Protein AF-A0A1M7PPA7-F1 (afdb_monomer_lite)

Sequence (189 aa):
MAAVIGRRARRMRREDALDVMAGWVIVNDLTLREQVWRPDLPELGTDFLASKNAPTFLPTGPVLVPRAAVPDPSDLHVTLRLNGEVMQDQSTNDMIFDVAEIIAHCSNVATLLPGDLVLTGSPAGNGLAHGRLLRPGDRMDATITRARRTVHSVRSRTVGERLMTYRPPYGGLRAATPVTSPGCRYRAR

Radius of gyration: 18.36 Å; chains: 1; bounding box: 37×38×54 Å

pLDDT: mean 83.53, std 20.52, range [28.19, 98.75]

Organism: NCBI:txid134849

Structure (mmCIF, N/CA/C/O backbone):
data_AF-A0A1M7PPA7-F1
#
_entry.id   AF-A0A1M7PPA7-F1
#
loop_
_atom_site.group_PDB
_atom_site.id
_atom_site.type_symbol
_atom_site.label_atom_id
_atom_site.label_alt_id
_atom_site.label_comp_id
_atom_site.label_asym_id
_atom_site.label_entity_id
_atom_site.label_seq_id
_atom_site.pdbx_PDB_ins_code
_atom_site.Cartn_x
_atom_site.Cartn_y
_atom_site.Cartn_z
_atom_site.occupancy
_atom_site.B_iso_or_equiv
_atom_site.auth_seq_id
_atom_site.auth_comp_id
_atom_site.auth_asym_id
_atom_site.auth_atom_id
_atom_site.pdbx_PDB_model_num
ATOM 1 N N . MET A 1 1 ? 2.021 -1.202 2.589 1.00 92.12 1 MET A N 1
ATOM 2 C CA . MET A 1 1 ? 0.940 -1.947 3.287 1.00 92.12 1 MET A CA 1
ATOM 3 C C . MET A 1 1 ? -0.394 -1.279 2.983 1.00 92.12 1 MET A C 1
ATOM 5 O O . MET A 1 1 ? -0.371 -0.205 2.389 1.00 92.12 1 MET A O 1
ATOM 9 N N . ALA A 1 2 ? -1.530 -1.887 3.331 1.00 97.00 2 ALA A N 1
ATOM 10 C CA . ALA A 1 2 ? -2.833 -1.248 3.147 1.00 97.00 2 ALA A CA 1
ATOM 11 C C . ALA A 1 2 ? -3.695 -1.296 4.407 1.00 97.00 2 ALA A C 1
ATOM 13 O O . ALA A 1 2 ? -3.756 -2.319 5.094 1.00 97.00 2 ALA A O 1
ATOM 14 N N . ALA A 1 3 ? -4.382 -0.185 4.660 1.00 97.62 3 ALA A N 1
ATOM 15 C CA . ALA A 1 3 ? -5.498 -0.110 5.588 1.00 97.62 3 ALA A CA 1
ATOM 16 C C . ALA A 1 3 ? -6.768 -0.610 4.888 1.00 97.62 3 ALA A C 1
ATOM 18 O O . ALA A 1 3 ? -7.084 -0.161 3.787 1.00 97.62 3 ALA A O 1
ATOM 19 N N . VAL A 1 4 ? -7.493 -1.525 5.530 1.00 98.38 4 VAL A N 1
ATOM 20 C CA . VAL A 1 4 ? -8.796 -2.013 5.063 1.00 98.38 4 VAL A CA 1
ATOM 21 C C . VAL A 1 4 ? -9.883 -1.230 5.778 1.00 98.38 4 VAL A C 1
ATOM 23 O O . VAL A 1 4 ? -9.979 -1.271 7.009 1.00 98.38 4 VAL A O 1
ATOM 26 N N . ILE A 1 5 ? -10.703 -0.513 5.019 1.00 98.69 5 ILE A N 1
ATOM 27 C CA . ILE A 1 5 ? -11.796 0.294 5.559 1.00 98.69 5 ILE A CA 1
ATOM 28 C C . ILE A 1 5 ? -12.942 -0.629 5.987 1.00 98.69 5 ILE A C 1
ATOM 30 O O . ILE A 1 5 ? -13.354 -1.518 5.250 1.00 98.69 5 ILE A O 1
ATOM 34 N N . GLY A 1 6 ? -13.448 -0.440 7.204 1.00 98.38 6 GLY A N 1
ATOM 35 C CA . GLY A 1 6 ? -14.557 -1.207 7.781 1.00 98.38 6 GLY A CA 1
ATOM 36 C C . GLY A 1 6 ? -15.867 -0.427 7.860 1.00 98.38 6 GLY A C 1
ATOM 37 O O . GLY A 1 6 ? -16.939 -1.025 7.916 1.00 98.38 6 GLY A O 1
ATOM 38 N N . ARG A 1 7 ? -15.803 0.908 7.836 1.00 98.44 7 ARG A N 1
ATOM 39 C CA . ARG A 1 7 ? -16.972 1.786 7.923 1.00 98.44 7 ARG A CA 1
ATOM 40 C C . ARG A 1 7 ? -16.895 2.892 6.881 1.00 98.44 7 ARG A C 1
ATOM 42 O O . ARG A 1 7 ? -15.831 3.456 6.647 1.00 98.44 7 ARG A O 1
ATOM 49 N N . ARG A 1 8 ? -18.045 3.223 6.284 1.00 98.50 8 ARG A N 1
ATOM 50 C CA . ARG A 1 8 ? -18.165 4.335 5.335 1.00 98.50 8 ARG A CA 1
ATOM 51 C C . ARG A 1 8 ? -17.635 5.626 5.960 1.00 98.50 8 ARG A C 1
ATOM 53 O O . ARG A 1 8 ? -18.034 5.963 7.074 1.00 98.50 8 ARG A O 1
ATOM 60 N N . ALA A 1 9 ? -16.823 6.373 5.218 1.00 98.31 9 ALA A N 1
ATOM 61 C CA . ALA A 1 9 ? -16.272 7.640 5.681 1.00 98.31 9 ALA A CA 1
ATOM 62 C C . ALA A 1 9 ? -16.110 8.655 4.541 1.00 98.31 9 ALA A C 1
ATOM 64 O O . ALA A 1 9 ? -15.799 8.302 3.402 1.00 98.31 9 ALA A O 1
ATOM 65 N N . ARG A 1 10 ? -16.335 9.937 4.840 1.00 98.50 10 ARG A N 1
ATOM 66 C CA . ARG A 1 10 ? -16.167 11.049 3.896 1.00 98.50 10 ARG A CA 1
ATOM 67 C C . ARG A 1 10 ? -15.834 12.322 4.659 1.00 98.50 10 ARG A C 1
ATOM 69 O O . ARG A 1 10 ? -16.534 12.623 5.620 1.00 98.50 10 ARG A O 1
ATOM 76 N N . ARG A 1 11 ? -14.830 13.071 4.191 1.00 98.06 11 ARG A N 1
ATOM 77 C CA . ARG A 1 11 ? -14.366 14.335 4.793 1.00 98.06 11 ARG A CA 1
ATOM 78 C C . ARG A 1 11 ? -14.183 14.213 6.311 1.00 98.06 11 ARG A C 1
ATOM 80 O O . ARG A 1 11 ? -14.641 15.066 7.066 1.00 98.06 11 ARG A O 1
ATOM 87 N N . MET A 1 12 ? -13.593 13.102 6.750 1.00 97.88 12 MET A N 1
ATOM 88 C CA . MET A 1 12 ? -13.373 12.854 8.172 1.00 97.88 12 MET A CA 1
ATOM 89 C C . MET A 1 12 ? -12.138 13.601 8.665 1.00 97.88 12 MET A C 1
ATOM 91 O O . MET A 1 12 ? -11.255 13.956 7.878 1.00 97.88 12 MET A O 1
ATOM 95 N N . ARG A 1 13 ? -12.070 13.810 9.977 1.00 98.12 13 ARG A N 1
ATOM 96 C CA . ARG A 1 13 ? -10.886 14.372 10.623 1.00 98.12 13 ARG A CA 1
ATOM 97 C C . ARG A 1 13 ? -9.843 13.273 10.832 1.00 98.12 13 ARG A C 1
ATOM 99 O O . ARG A 1 13 ? -10.179 12.088 10.862 1.00 98.12 13 ARG A O 1
ATOM 106 N N . ARG A 1 14 ? -8.574 13.659 10.967 1.00 97.31 14 ARG A N 1
ATOM 107 C CA . ARG A 1 14 ? -7.446 12.721 11.117 1.00 97.31 14 ARG A CA 1
ATOM 108 C C . ARG A 1 14 ? -7.592 11.847 12.361 1.00 97.31 14 ARG A C 1
ATOM 110 O O . ARG A 1 14 ? -7.325 10.654 12.293 1.00 97.31 14 ARG A O 1
ATOM 117 N N . GLU A 1 15 ? -8.052 12.424 13.464 1.00 97.69 15 GLU A N 1
ATOM 118 C CA . GLU A 1 15 ? -8.257 11.742 14.743 1.00 97.69 15 GLU A CA 1
ATOM 119 C C . GLU A 1 15 ? -9.265 10.585 14.663 1.00 97.69 15 GLU A C 1
ATOM 121 O O . GLU A 1 15 ? -9.109 9.596 15.370 1.00 97.69 15 GLU A O 1
ATOM 126 N N . ASP A 1 16 ? -10.238 10.663 13.750 1.00 97.12 16 ASP A N 1
ATOM 127 C CA . ASP A 1 16 ? -11.276 9.641 13.572 1.00 97.12 16 ASP A CA 1
ATOM 128 C C . ASP A 1 16 ? -10.852 8.550 12.557 1.00 97.12 16 ASP A C 1
ATOM 130 O O . ASP A 1 16 ? -11.533 7.535 12.379 1.00 97.12 16 ASP A O 1
ATOM 134 N N . ALA A 1 17 ? -9.734 8.753 11.849 1.00 97.06 17 ALA A N 1
ATOM 135 C CA . ALA A 1 17 ? -9.369 7.978 10.663 1.00 97.06 17 ALA A CA 1
ATOM 136 C C . ALA A 1 17 ? -9.037 6.518 10.965 1.00 97.06 17 ALA A C 1
ATOM 138 O O . ALA A 1 17 ? -9.355 5.611 10.195 1.00 97.06 17 ALA A O 1
ATOM 139 N N . LEU A 1 18 ? -8.402 6.272 12.104 1.00 96.25 18 LEU A N 1
ATOM 140 C CA . LEU A 1 18 ? -8.024 4.924 12.477 1.00 96.25 18 LEU A CA 1
ATOM 141 C C . LEU A 1 18 ? -9.247 4.105 12.951 1.00 96.25 18 LEU A C 1
ATOM 143 O O . LEU A 1 18 ? -9.236 2.876 12.834 1.00 96.25 18 LEU A O 1
ATOM 147 N N . ASP A 1 19 ? -10.314 4.741 13.440 1.00 96.38 19 ASP A N 1
ATOM 148 C CA . ASP A 1 19 ? -11.520 4.076 13.970 1.00 96.38 19 ASP A CA 1
ATOM 149 C C . ASP A 1 19 ? -12.449 3.527 12.885 1.00 96.38 19 ASP A C 1
ATOM 151 O O . ASP A 1 19 ? -13.317 2.695 13.153 1.00 96.38 19 ASP A O 1
ATOM 155 N N . VAL A 1 20 ? -12.297 3.982 11.641 1.00 97.38 20 VAL A N 1
ATOM 156 C CA . VAL A 1 20 ? -13.092 3.473 10.514 1.00 97.38 20 VAL A CA 1
ATOM 157 C C . VAL A 1 20 ? -12.496 2.213 9.888 1.00 97.38 20 VAL A C 1
ATOM 159 O O . VAL A 1 20 ? -13.092 1.651 8.970 1.00 97.38 20 VAL A O 1
ATOM 162 N N . MET A 1 21 ? -11.333 1.760 10.357 1.00 97.75 21 MET A N 1
ATOM 163 C CA . MET A 1 21 ? -10.618 0.611 9.806 1.00 97.75 21 MET A CA 1
ATOM 164 C C . MET A 1 21 ? -11.147 -0.726 10.334 1.00 97.75 21 MET A C 1
ATOM 166 O O . MET A 1 21 ? -11.325 -0.904 11.536 1.00 97.75 21 MET A O 1
ATOM 170 N N . ALA A 1 22 ? -11.282 -1.709 9.444 1.00 97.75 22 ALA A N 1
ATOM 171 C CA . ALA A 1 22 ? -11.446 -3.113 9.818 1.00 97.75 22 ALA A CA 1
ATOM 172 C C . ALA A 1 22 ? -10.100 -3.754 10.198 1.00 97.75 22 ALA A C 1
ATOM 17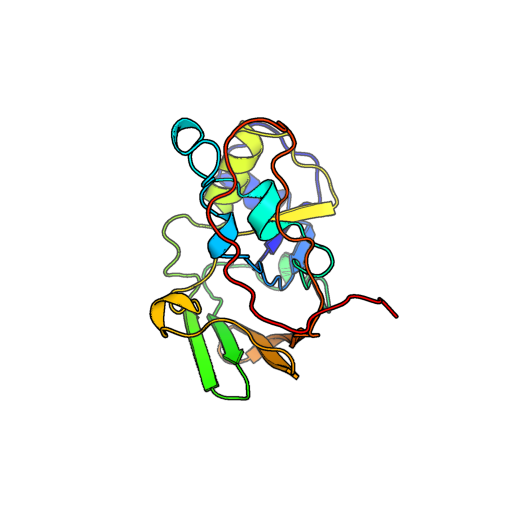4 O O . ALA A 1 22 ? -10.018 -4.570 11.119 1.00 97.75 22 ALA A O 1
ATOM 175 N N . GLY A 1 23 ? -9.026 -3.386 9.496 1.00 96.31 23 GLY A N 1
ATOM 176 C CA . GLY A 1 23 ? -7.739 -4.034 9.688 1.00 96.31 23 GLY A CA 1
ATOM 177 C C . GLY A 1 23 ? -6.676 -3.661 8.671 1.00 96.31 23 GLY A C 1
ATOM 178 O O . GLY A 1 23 ? -6.751 -2.621 8.021 1.00 96.31 23 GLY A O 1
ATOM 179 N N . TRP A 1 24 ? -5.685 -4.536 8.552 1.00 95.38 24 TRP A N 1
ATOM 180 C CA . TRP A 1 24 ? -4.499 -4.365 7.727 1.00 95.38 24 TRP A CA 1
ATOM 181 C C . TRP A 1 24 ? -4.312 -5.545 6.791 1.00 95.38 24 TRP A C 1
ATOM 183 O O . TRP A 1 24 ? -4.672 -6.676 7.115 1.00 95.38 24 TRP A O 1
ATOM 193 N N . VAL A 1 25 ? -3.681 -5.297 5.654 1.00 95.62 25 VAL A N 1
ATOM 194 C CA . VAL A 1 25 ? -3.257 -6.353 4.739 1.00 95.62 25 VAL A CA 1
ATOM 195 C C . VAL A 1 25 ? -1.933 -5.974 4.079 1.00 95.62 25 VAL A C 1
ATOM 197 O O . VAL A 1 25 ? -1.610 -4.792 3.901 1.00 95.62 25 VAL A O 1
ATOM 200 N N . ILE A 1 26 ? -1.132 -6.981 3.730 1.00 94.94 26 ILE A N 1
ATOM 201 C CA . ILE A 1 26 ? 0.042 -6.767 2.886 1.00 94.94 26 ILE A CA 1
ATOM 202 C C . ILE A 1 26 ? -0.440 -6.649 1.445 1.00 94.94 26 ILE A C 1
ATOM 204 O O . ILE A 1 26 ? -1.189 -7.490 0.953 1.00 94.94 26 ILE A O 1
ATOM 208 N N . VAL A 1 27 ? 0.036 -5.607 0.776 1.00 94.44 27 VAL A N 1
ATOM 209 C CA . VAL A 1 27 ? -0.168 -5.377 -0.651 1.00 94.44 27 VAL A CA 1
ATOM 210 C C . VAL A 1 27 ? 1.175 -5.097 -1.293 1.00 94.44 27 VAL A C 1
ATOM 212 O O . VAL A 1 27 ? 2.034 -4.457 -0.677 1.00 94.44 27 VAL A O 1
ATOM 215 N N . ASN A 1 28 ? 1.339 -5.562 -2.522 1.00 93.81 28 ASN A N 1
ATOM 216 C CA . ASN A 1 28 ? 2.448 -5.179 -3.379 1.00 93.81 28 ASN A CA 1
ATOM 217 C C . ASN A 1 28 ? 1.893 -4.371 -4.556 1.00 93.81 28 ASN A C 1
ATOM 219 O O . ASN A 1 28 ? 1.113 -4.892 -5.340 1.00 93.81 28 ASN A O 1
ATOM 223 N N . ASP A 1 29 ? 2.251 -3.093 -4.637 1.00 94.75 29 ASP A N 1
ATOM 224 C CA . ASP A 1 29 ? 1.774 -2.162 -5.663 1.00 94.75 29 ASP A CA 1
ATOM 225 C C . ASP A 1 29 ? 2.735 -2.184 -6.861 1.00 94.75 29 ASP A C 1
ATOM 227 O O . ASP A 1 29 ? 3.680 -1.388 -6.962 1.00 94.75 29 ASP A O 1
ATOM 231 N N . LEU A 1 30 ? 2.536 -3.164 -7.745 1.00 94.12 30 LEU A N 1
ATOM 232 C CA . LEU A 1 30 ? 3.384 -3.347 -8.916 1.00 94.12 30 LEU A CA 1
ATOM 233 C C . LEU A 1 30 ? 3.161 -2.221 -9.922 1.00 94.12 30 LEU A C 1
ATOM 235 O O . LEU A 1 30 ? 2.086 -1.646 -10.041 1.00 94.12 30 LEU A O 1
ATOM 239 N N . THR A 1 31 ? 4.223 -1.850 -10.633 1.00 92.25 31 THR A N 1
ATOM 240 C CA . THR A 1 31 ? 4.195 -0.695 -11.534 1.00 92.25 31 THR A CA 1
ATOM 241 C C . THR A 1 31 ? 4.969 -0.985 -12.808 1.00 92.25 31 THR A C 1
ATOM 243 O O . THR A 1 31 ? 6.157 -1.309 -12.743 1.00 92.25 31 THR A O 1
ATOM 246 N N . LEU A 1 32 ? 4.326 -0.785 -13.958 1.00 91.25 32 LEU A N 1
ATOM 247 C CA . LEU A 1 32 ? 4.987 -0.690 -15.256 1.00 91.25 32 LEU A CA 1
ATOM 248 C C . LEU A 1 32 ? 5.620 0.682 -15.374 1.00 91.25 32 LEU A C 1
ATOM 250 O O . LEU A 1 32 ? 4.955 1.669 -15.686 1.00 91.25 32 LEU A O 1
ATOM 254 N N . ARG A 1 33 ? 6.912 0.756 -15.061 1.00 88.56 33 ARG A N 1
ATOM 255 C CA . ARG A 1 33 ? 7.646 2.024 -14.999 1.00 88.56 33 ARG A CA 1
ATOM 256 C C . ARG A 1 33 ? 7.660 2.744 -16.342 1.00 88.56 33 ARG A C 1
ATOM 258 O O . ARG A 1 33 ? 7.590 3.966 -16.364 1.00 88.56 33 ARG A O 1
ATOM 265 N N . GLU A 1 34 ? 7.661 1.994 -17.433 1.00 85.06 34 GLU A N 1
ATOM 266 C CA . GLU A 1 34 ? 7.585 2.492 -18.801 1.00 85.06 34 GLU A CA 1
ATOM 267 C C . GLU A 1 34 ? 6.220 3.093 -19.177 1.00 85.06 34 GLU A C 1
ATOM 269 O O . GLU A 1 34 ? 6.146 3.833 -20.150 1.00 85.06 34 GLU A O 1
ATOM 274 N N . GLN A 1 35 ? 5.155 2.806 -18.417 1.00 86.38 35 GLN A N 1
ATOM 275 C CA . GLN A 1 35 ? 3.806 3.346 -18.645 1.00 86.38 35 GLN A CA 1
ATOM 276 C C . GLN A 1 35 ? 3.406 4.417 -17.628 1.00 86.38 35 GLN A C 1
ATOM 278 O O . GLN A 1 35 ? 2.313 4.966 -17.723 1.00 86.38 35 GLN A O 1
ATOM 283 N N . VAL A 1 36 ? 4.260 4.713 -16.638 1.00 90.50 36 VAL A N 1
ATOM 284 C CA . VAL A 1 36 ? 3.963 5.761 -15.649 1.00 90.50 36 VAL A CA 1
ATOM 285 C C . VAL A 1 36 ? 3.817 7.108 -16.338 1.00 90.50 36 VAL A C 1
ATOM 287 O O . VAL A 1 36 ? 2.929 7.860 -15.970 1.00 90.50 36 VAL A O 1
ATOM 290 N N . TRP A 1 37 ? 4.655 7.405 -17.328 1.00 88.69 37 TRP A N 1
ATOM 291 C CA . TRP A 1 37 ? 4.578 8.627 -18.122 1.00 88.69 37 TRP A CA 1
ATOM 292 C C . TRP A 1 37 ? 3.972 8.326 -19.481 1.00 88.69 37 TRP A C 1
ATOM 294 O O . TRP A 1 37 ? 4.330 7.324 -20.098 1.00 88.69 37 TRP A O 1
ATOM 304 N N . ARG A 1 38 ? 3.082 9.199 -19.954 1.00 82.94 38 ARG A N 1
ATOM 305 C CA . ARG A 1 38 ? 2.434 9.050 -21.259 1.00 82.94 38 ARG A CA 1
ATOM 306 C C . ARG A 1 38 ? 3.354 9.541 -22.380 1.00 82.94 38 ARG A C 1
ATOM 308 O O . ARG A 1 38 ? 3.562 10.747 -22.489 1.00 82.94 38 ARG A O 1
ATOM 315 N N . PRO A 1 39 ? 3.896 8.657 -23.239 1.00 79.94 39 PRO A N 1
ATOM 316 C CA . PRO A 1 39 ? 4.742 9.095 -24.346 1.00 79.94 39 PRO A CA 1
ATOM 317 C C . PRO A 1 39 ? 3.929 9.691 -25.504 1.00 79.94 39 PRO A C 1
ATOM 319 O O . PRO A 1 39 ? 4.466 10.446 -26.304 1.00 79.94 39 PRO A O 1
ATOM 322 N N . ASP A 1 40 ? 2.647 9.333 -25.614 1.00 82.75 40 ASP A N 1
ATOM 323 C CA . ASP A 1 40 ? 1.731 9.797 -26.658 1.00 82.75 40 ASP A CA 1
ATOM 324 C C . ASP A 1 40 ? 1.184 11.203 -26.399 1.00 82.75 40 ASP A C 1
ATOM 326 O O . ASP A 1 40 ? 0.801 11.881 -27.349 1.00 82.75 40 ASP A O 1
ATOM 330 N N . LEU A 1 41 ? 1.128 11.621 -25.131 1.00 86.00 41 LEU A N 1
ATOM 331 C CA . LEU A 1 41 ? 0.644 12.941 -24.732 1.00 86.00 41 LEU A CA 1
ATOM 332 C C . LEU A 1 41 ? 1.295 13.381 -23.403 1.00 86.00 41 LEU A C 1
ATOM 334 O O . LEU A 1 41 ? 0.658 13.285 -22.346 1.00 86.00 41 LEU A O 1
ATOM 338 N N . PRO A 1 42 ? 2.574 13.806 -23.432 1.00 85.75 42 PRO A N 1
ATOM 339 C CA . PRO A 1 42 ? 3.345 14.140 -22.232 1.00 85.75 42 PRO A CA 1
ATOM 340 C C . PRO A 1 42 ? 2.715 15.236 -21.362 1.00 85.75 42 PRO A C 1
ATOM 342 O O . PRO A 1 42 ? 2.929 15.258 -20.151 1.00 85.75 42 PRO A O 1
ATOM 345 N N . GLU A 1 43 ? 1.908 16.118 -21.953 1.00 91.06 43 GLU A N 1
ATOM 346 C CA . GLU A 1 43 ? 1.226 17.230 -21.283 1.00 91.06 43 GLU A CA 1
ATOM 347 C C . GLU A 1 43 ? 0.191 16.758 -20.252 1.00 91.06 43 GLU A C 1
ATOM 349 O O . GLU A 1 43 ? -0.106 17.486 -19.307 1.00 91.06 43 GLU A O 1
ATOM 354 N N . LEU A 1 44 ? -0.340 15.537 -20.396 1.00 88.56 44 LEU A N 1
ATOM 355 C CA . LEU A 1 44 ? -1.225 14.930 -19.395 1.00 88.56 44 LEU A CA 1
ATOM 356 C C . LEU A 1 44 ? -0.462 14.323 -18.207 1.00 88.56 44 LEU A C 1
ATOM 358 O O . LEU A 1 44 ? -1.080 13.922 -17.221 1.00 88.56 44 LEU A O 1
ATOM 362 N N . GLY A 1 45 ? 0.868 14.256 -18.279 1.00 91.94 45 GLY A N 1
ATOM 363 C CA . GLY A 1 45 ? 1.717 13.757 -17.208 1.00 91.94 45 GLY A CA 1
ATOM 364 C C . GLY A 1 45 ? 1.589 12.248 -16.993 1.00 91.94 45 GLY A C 1
ATOM 365 O O . GLY A 1 45 ? 1.758 11.448 -17.918 1.00 91.94 45 GLY A O 1
ATOM 366 N N . THR A 1 46 ? 1.382 11.854 -15.737 1.00 93.25 46 THR A N 1
ATOM 367 C CA . THR A 1 46 ? 1.437 10.454 -15.315 1.00 93.25 46 THR A CA 1
ATOM 368 C C . THR A 1 46 ? 0.126 9.701 -15.508 1.00 93.25 46 THR A C 1
ATOM 370 O O . THR A 1 46 ? -0.933 10.206 -15.144 1.00 93.25 46 THR A O 1
ATOM 373 N N . ASP A 1 47 ? 0.205 8.443 -15.938 1.00 92.38 47 ASP A N 1
ATOM 374 C CA . ASP A 1 47 ? -0.920 7.511 -16.024 1.00 92.38 47 ASP A CA 1
ATOM 375 C C . ASP A 1 47 ? -0.767 6.374 -15.001 1.00 92.38 47 ASP A C 1
ATOM 377 O O . ASP A 1 47 ? -0.300 5.262 -15.279 1.00 92.38 47 ASP A O 1
ATOM 381 N N . PHE A 1 48 ? -1.144 6.663 -13.754 1.00 92.00 48 PHE A N 1
ATOM 382 C CA . PHE A 1 48 ? -1.127 5.661 -12.686 1.00 92.00 48 PHE A CA 1
ATOM 383 C C . PHE A 1 48 ? -2.166 4.559 -12.891 1.00 92.00 48 PHE A C 1
ATOM 385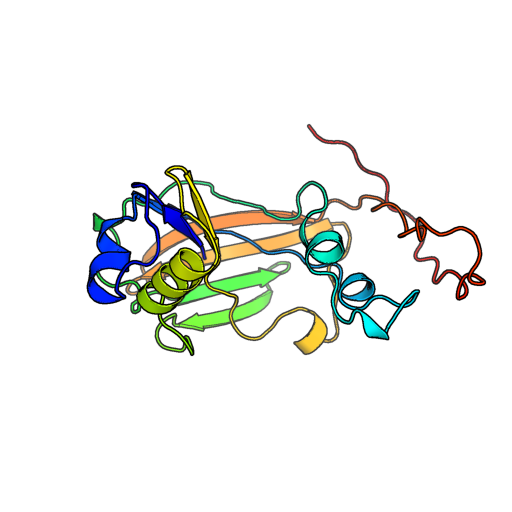 O O . PHE A 1 48 ? -1.958 3.438 -12.425 1.00 92.00 48 PHE A O 1
ATOM 392 N N . LEU A 1 49 ? -3.258 4.842 -13.609 1.00 90.88 49 LEU A N 1
ATOM 393 C CA . LEU A 1 49 ? -4.268 3.834 -13.901 1.00 90.88 49 LEU A CA 1
ATOM 394 C C . LEU A 1 49 ? -3.669 2.750 -14.802 1.00 90.88 49 LEU A C 1
ATOM 396 O O . LEU A 1 49 ? -3.635 1.584 -14.408 1.00 90.88 49 LEU A O 1
ATOM 400 N N . ALA A 1 50 ? -3.121 3.136 -15.955 1.00 87.56 50 ALA A N 1
ATOM 401 C CA . ALA A 1 50 ? -2.511 2.201 -16.895 1.00 87.56 50 ALA A CA 1
ATOM 402 C C . ALA A 1 50 ? -1.299 1.473 -16.292 1.00 87.56 50 ALA A C 1
ATOM 404 O O . ALA A 1 50 ? -1.160 0.262 -16.456 1.00 87.56 50 ALA A O 1
ATOM 405 N N . SER A 1 51 ? -0.451 2.183 -15.541 1.00 90.88 51 SER A N 1
ATOM 406 C CA . SER A 1 51 ? 0.807 1.611 -15.044 1.00 90.88 51 SER A CA 1
ATOM 407 C C . SER A 1 51 ? 0.674 0.673 -13.840 1.00 90.88 51 SER A C 1
ATOM 409 O O . SER A 1 51 ? 1.600 -0.106 -13.602 1.00 90.88 51 SER A O 1
ATOM 411 N N . LYS A 1 52 ? -0.429 0.716 -13.076 1.00 93.25 52 LYS A N 1
ATOM 412 C CA . LYS A 1 52 ? -0.570 -0.035 -11.807 1.00 93.25 52 LYS A CA 1
ATOM 413 C C . LYS A 1 52 ? -1.733 -1.024 -11.747 1.00 93.25 52 LYS A C 1
ATOM 415 O O . LYS A 1 52 ? -1.822 -1.787 -10.794 1.00 93.25 52 LYS A O 1
ATOM 420 N N . ASN A 1 53 ? -2.626 -1.038 -12.737 1.00 90.06 53 ASN A N 1
ATOM 421 C CA . ASN A 1 53 ? -3.894 -1.781 -12.641 1.00 90.06 53 ASN A CA 1
ATOM 422 C C . ASN A 1 53 ? -4.006 -2.948 -13.626 1.00 90.06 53 ASN A C 1
ATOM 424 O O . ASN A 1 53 ? -5.102 -3.434 -13.906 1.00 90.06 53 ASN A O 1
ATOM 428 N N . ALA A 1 54 ? -2.882 -3.420 -14.164 1.00 87.81 54 ALA A N 1
ATOM 429 C CA . ALA A 1 54 ? -2.900 -4.630 -14.965 1.00 87.81 54 ALA A CA 1
ATOM 430 C C . ALA A 1 54 ? -3.304 -5.858 -14.118 1.00 87.81 54 ALA A C 1
ATOM 432 O O . ALA A 1 54 ? -3.106 -5.871 -12.899 1.00 87.81 54 ALA A O 1
ATOM 433 N N . PRO A 1 55 ? -3.854 -6.923 -14.731 1.00 86.75 55 PRO A N 1
ATOM 434 C CA . PRO A 1 55 ? -4.140 -8.157 -14.008 1.00 86.75 55 PRO A CA 1
ATOM 435 C C . PRO A 1 55 ? -2.919 -8.618 -13.205 1.00 86.75 55 PRO A C 1
ATOM 437 O O . PRO A 1 55 ? -1.804 -8.591 -13.720 1.00 86.75 55 PRO A O 1
ATOM 440 N N . THR A 1 56 ? -3.136 -9.038 -11.953 1.00 86.12 56 THR A N 1
ATOM 441 C CA . THR A 1 56 ? -2.112 -9.463 -10.966 1.00 86.12 56 THR A CA 1
ATOM 442 C C . THR A 1 56 ? -1.219 -8.377 -10.362 1.00 86.12 56 THR A C 1
ATOM 444 O O . THR A 1 56 ? -0.366 -8.705 -9.543 1.00 86.12 56 THR A O 1
ATOM 447 N N . PHE A 1 57 ? -1.422 -7.093 -10.679 1.00 91.06 57 PHE A N 1
ATOM 448 C CA . PHE A 1 57 ? -0.536 -6.017 -10.205 1.00 91.06 57 PHE A CA 1
ATOM 449 C C . PHE A 1 57 ? -0.717 -5.596 -8.751 1.00 91.06 57 PHE A C 1
ATOM 451 O O . PHE A 1 57 ? 0.099 -4.843 -8.225 1.00 91.06 57 PHE A O 1
ATOM 458 N N . LEU A 1 58 ? -1.737 -6.133 -8.088 1.00 91.94 58 LEU A N 1
ATOM 459 C CA . LEU A 1 58 ? -1.992 -5.878 -6.682 1.00 91.94 58 LEU A CA 1
ATOM 460 C C . LEU A 1 58 ? -2.060 -7.185 -5.871 1.00 91.94 58 LEU A C 1
ATOM 462 O O . LEU A 1 58 ? -3.119 -7.497 -5.314 1.00 91.94 58 LEU A O 1
ATOM 466 N N . PRO A 1 59 ? -0.974 -7.991 -5.790 1.00 92.50 59 PRO A N 1
ATOM 467 C CA . PRO A 1 59 ? -0.939 -9.127 -4.876 1.00 92.50 59 PRO A CA 1
ATOM 468 C C . PRO A 1 59 ? -1.274 -8.654 -3.460 1.00 92.50 59 PRO A C 1
ATOM 470 O O . PRO A 1 59 ? -0.587 -7.795 -2.909 1.00 92.50 59 PRO A O 1
ATOM 473 N N . THR A 1 60 ? -2.345 -9.210 -2.898 1.00 92.50 60 THR A N 1
ATOM 474 C CA . THR A 1 60 ? -2.955 -8.775 -1.637 1.00 92.50 60 THR A CA 1
ATOM 475 C C . THR A 1 60 ? -3.222 -9.991 -0.762 1.00 92.50 60 THR A C 1
ATOM 477 O O . THR A 1 60 ? -3.690 -11.013 -1.260 1.00 92.50 60 THR A O 1
ATOM 480 N N . GLY A 1 61 ? -2.944 -9.895 0.538 1.00 90.31 61 GLY A N 1
ATOM 481 C CA . GLY A 1 61 ? -3.257 -10.948 1.507 1.00 90.31 61 GLY A CA 1
ATOM 482 C C . GLY A 1 61 ? -2.052 -11.328 2.373 1.00 90.31 61 GLY A C 1
ATOM 483 O O . GLY A 1 61 ? -1.324 -10.432 2.796 1.00 90.31 61 GLY A O 1
ATOM 484 N N . PRO A 1 62 ? -1.847 -12.624 2.693 1.00 88.94 62 PRO A N 1
ATOM 485 C CA . PRO A 1 62 ? -2.830 -13.705 2.558 1.00 88.94 62 PRO A CA 1
ATOM 486 C C . PRO A 1 62 ? -3.969 -13.584 3.582 1.00 88.94 62 PRO A C 1
ATOM 488 O O . PRO A 1 62 ? -4.968 -14.283 3.469 1.00 88.94 62 PRO A O 1
ATOM 491 N N . VAL A 1 63 ? -3.820 -12.721 4.591 1.00 90.56 63 VAL A N 1
ATOM 492 C CA . VAL A 1 63 ? -4.774 -12.575 5.690 1.00 90.56 63 VAL A CA 1
ATOM 493 C C . VAL A 1 63 ? -5.060 -11.110 5.983 1.00 90.56 63 VAL A C 1
ATOM 495 O O . VAL A 1 63 ? -4.202 -10.245 5.799 1.00 90.56 63 VAL A O 1
ATOM 498 N N . LEU A 1 64 ? -6.271 -10.859 6.469 1.00 93.50 64 LEU A N 1
ATOM 499 C CA . LEU A 1 64 ? -6.652 -9.602 7.093 1.00 93.50 64 LEU A CA 1
ATOM 500 C C . LEU A 1 64 ? -6.227 -9.637 8.564 1.00 93.50 64 LEU A C 1
ATOM 502 O O . LEU A 1 64 ? -6.673 -10.500 9.319 1.00 93.50 64 LEU A O 1
ATOM 506 N N . VAL A 1 65 ? -5.399 -8.684 8.975 1.00 93.56 65 VAL A N 1
ATOM 507 C CA . VAL A 1 65 ? -5.023 -8.487 10.379 1.00 93.56 65 VAL A CA 1
ATOM 508 C C . VAL A 1 65 ? -6.043 -7.563 11.019 1.00 93.56 65 VAL A C 1
ATOM 510 O O . VAL A 1 65 ? -6.166 -6.430 10.554 1.00 93.56 65 VAL A O 1
ATOM 513 N N . PRO A 1 66 ? -6.751 -7.962 12.084 1.00 94.44 66 PRO A N 1
ATOM 514 C CA . PRO A 1 66 ? -7.648 -7.047 12.772 1.00 94.44 66 PRO A CA 1
ATOM 515 C C . PRO A 1 66 ? -6.903 -5.801 13.248 1.00 94.44 66 PRO A C 1
ATOM 517 O O . PRO A 1 66 ? -5.796 -5.895 13.783 1.00 94.44 66 PRO A O 1
ATOM 520 N N . ARG A 1 67 ? -7.535 -4.633 13.110 1.00 93.12 67 ARG A N 1
ATOM 521 C CA . ARG A 1 67 ? -6.980 -3.343 13.549 1.00 93.12 67 ARG A CA 1
ATOM 522 C C . ARG A 1 67 ? -6.479 -3.389 14.999 1.00 93.12 67 ARG A C 1
ATOM 524 O O . ARG A 1 67 ? -5.394 -2.901 15.278 1.00 93.12 67 ARG A O 1
ATOM 531 N N . ALA A 1 68 ? -7.222 -4.045 15.892 1.00 91.81 68 ALA A N 1
ATOM 532 C CA . ALA A 1 68 ? -6.875 -4.182 17.309 1.00 91.81 68 ALA A CA 1
ATOM 533 C C . ALA A 1 68 ? -5.566 -4.954 17.578 1.00 91.81 68 ALA A C 1
ATOM 535 O O . ALA A 1 68 ? -4.950 -4.761 18.621 1.00 91.81 68 ALA A O 1
ATOM 536 N N . ALA A 1 69 ? -5.114 -5.812 16.654 1.00 90.75 69 ALA A N 1
ATOM 537 C CA . ALA A 1 69 ? -3.848 -6.537 16.799 1.00 90.75 69 ALA A CA 1
ATOM 538 C C . ALA A 1 69 ? -2.615 -5.656 16.508 1.00 90.75 69 ALA A C 1
ATOM 540 O O . ALA A 1 69 ? -1.490 -6.024 16.859 1.00 90.75 69 ALA A O 1
ATOM 541 N N . VAL A 1 70 ? -2.830 -4.494 15.884 1.00 90.12 70 VAL A N 1
ATOM 542 C CA . VAL A 1 70 ? -1.816 -3.478 15.582 1.00 90.12 70 VAL A CA 1
ATOM 543 C C . VAL A 1 70 ? -2.326 -2.129 16.111 1.00 90.12 70 VAL A C 1
ATOM 545 O O . VAL A 1 70 ? -2.887 -1.334 15.349 1.00 90.12 70 VAL A O 1
ATOM 548 N N . P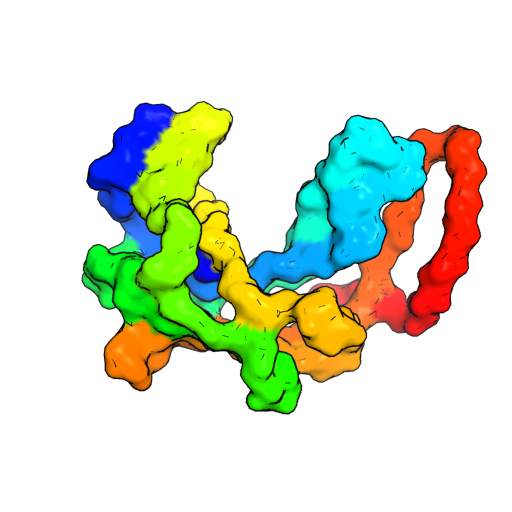RO A 1 71 ? -2.207 -1.890 17.431 1.00 85.69 71 PRO A N 1
ATOM 549 C CA . PRO A 1 71 ? -2.738 -0.681 18.057 1.00 85.69 71 PRO A CA 1
ATOM 550 C C . PRO A 1 71 ? -2.020 0.580 17.566 1.00 85.69 71 PRO A C 1
ATOM 552 O O . PRO A 1 71 ? -2.677 1.589 17.322 1.00 85.69 71 PRO A O 1
ATOM 555 N N . ASP A 1 72 ? -0.706 0.483 17.360 1.00 90.81 72 ASP A N 1
ATOM 556 C CA . ASP A 1 72 ? 0.137 1.549 16.831 1.00 90.81 72 ASP A CA 1
ATOM 557 C C . ASP A 1 72 ? 0.665 1.161 15.435 1.00 90.81 72 ASP A C 1
ATOM 559 O O . ASP A 1 72 ? 1.479 0.240 15.325 1.00 90.81 72 ASP A O 1
ATOM 563 N N . PRO A 1 73 ? 0.194 1.813 14.354 1.00 91.50 73 PRO A N 1
ATOM 564 C CA . PRO A 1 73 ? 0.663 1.544 12.999 1.00 91.50 73 PRO A CA 1
ATOM 565 C C . PRO A 1 73 ? 2.050 2.120 12.694 1.00 91.50 73 PRO A C 1
ATOM 567 O O . PRO A 1 73 ? 2.565 1.835 11.616 1.00 91.50 73 PRO A O 1
ATOM 570 N N . SER A 1 74 ? 2.639 2.923 13.588 1.00 91.88 74 SER A N 1
ATOM 571 C CA . SER A 1 74 ? 4.006 3.436 13.436 1.00 91.88 74 SER A CA 1
ATOM 572 C C . SER A 1 74 ? 5.072 2.422 13.878 1.00 91.88 74 SER A C 1
ATOM 574 O O . SER A 1 74 ? 6.185 2.455 13.354 1.00 91.88 74 SER A O 1
ATOM 576 N N . ASP A 1 75 ? 4.714 1.451 14.728 1.00 92.06 75 ASP A N 1
ATOM 577 C CA . ASP A 1 75 ? 5.571 0.346 15.197 1.00 92.06 75 ASP A CA 1
ATOM 578 C C . ASP A 1 75 ? 5.509 -0.877 14.260 1.00 92.06 75 ASP A C 1
ATOM 580 O O . ASP A 1 75 ? 5.250 -2.009 14.671 1.00 92.06 75 ASP A O 1
ATOM 584 N N . LEU A 1 76 ? 5.698 -0.673 12.959 1.00 94.00 76 LEU A N 1
ATOM 585 C CA . LEU A 1 76 ? 5.793 -1.761 11.988 1.00 94.00 76 LEU A CA 1
ATOM 586 C C . LEU A 1 76 ? 7.078 -1.642 11.179 1.00 94.00 76 LEU A C 1
ATOM 588 O O . LEU A 1 76 ? 7.565 -0.560 10.872 1.00 94.00 76 LEU A O 1
ATOM 592 N N . HIS A 1 77 ? 7.612 -2.789 10.777 1.00 95.06 77 HIS A N 1
ATOM 593 C CA . HIS A 1 77 ? 8.795 -2.866 9.931 1.00 95.06 77 HIS A CA 1
ATOM 594 C C . HIS A 1 77 ? 8.474 -3.656 8.670 1.00 95.06 77 HIS A C 1
ATOM 596 O O . HIS A 1 77 ? 8.029 -4.806 8.752 1.00 95.06 77 HIS A O 1
ATOM 602 N N . VAL A 1 78 ? 8.673 -3.030 7.512 1.00 95.31 78 VAL A N 1
ATOM 603 C CA . VAL A 1 78 ? 8.323 -3.563 6.193 1.00 95.31 78 VAL A CA 1
ATOM 604 C C . VAL A 1 78 ? 9.594 -3.979 5.468 1.00 95.31 78 VAL A C 1
ATOM 606 O O . VAL A 1 78 ? 10.474 -3.156 5.228 1.00 95.31 78 VAL A O 1
ATOM 609 N N . THR A 1 79 ? 9.649 -5.241 5.047 1.00 96.31 79 THR A N 1
ATOM 610 C CA . THR A 1 79 ? 10.770 -5.778 4.269 1.00 96.31 79 THR A CA 1
ATOM 611 C C . THR A 1 79 ? 10.253 -6.450 3.001 1.00 96.31 79 THR A C 1
ATOM 613 O O . THR A 1 79 ? 9.294 -7.226 3.050 1.00 96.31 79 THR A O 1
ATOM 616 N N . LEU A 1 80 ? 10.909 -6.207 1.868 1.00 95.81 80 LEU A N 1
ATOM 617 C CA . LEU A 1 80 ? 10.681 -6.925 0.615 1.00 95.81 80 LEU A CA 1
ATOM 618 C C . LEU A 1 80 ? 11.991 -7.533 0.123 1.00 95.81 80 LEU A C 1
ATOM 620 O O . LEU A 1 80 ? 12.994 -6.836 -0.040 1.00 95.81 80 LEU A O 1
ATOM 624 N N . ARG A 1 81 ? 11.959 -8.839 -0.146 1.00 96.31 81 ARG A N 1
ATOM 625 C CA . ARG A 1 81 ? 13.064 -9.580 -0.750 1.00 96.31 81 ARG A CA 1
ATOM 626 C C . ARG A 1 81 ? 12.743 -9.988 -2.175 1.00 96.31 81 ARG A C 1
ATOM 628 O O . ARG A 1 81 ? 11.625 -10.418 -2.442 1.00 96.31 81 ARG A O 1
ATOM 635 N N . LEU A 1 82 ? 13.734 -9.928 -3.054 1.00 95.44 82 LEU A N 1
ATOM 636 C CA . LEU A 1 82 ? 13.683 -10.403 -4.429 1.00 95.44 82 LEU A CA 1
ATOM 637 C C . LEU A 1 82 ? 14.698 -11.530 -4.593 1.00 95.44 82 LEU A C 1
ATOM 639 O O . LEU A 1 82 ? 15.895 -11.318 -4.449 1.00 95.44 82 LEU A O 1
ATOM 643 N N . ASN A 1 83 ? 14.224 -12.748 -4.846 1.00 95.06 83 ASN A N 1
ATOM 644 C CA . ASN A 1 83 ? 15.069 -13.946 -4.938 1.00 95.06 83 ASN A CA 1
ATOM 645 C C . ASN A 1 83 ? 15.999 -14.142 -3.719 1.00 95.06 83 ASN A C 1
ATOM 647 O O . ASN A 1 83 ? 17.099 -14.668 -3.845 1.00 95.06 83 ASN A O 1
ATOM 651 N N . GLY A 1 84 ? 15.543 -13.730 -2.531 1.00 95.62 84 GLY A N 1
ATOM 652 C CA . GLY A 1 84 ? 16.299 -13.813 -1.277 1.00 95.62 84 GLY A CA 1
ATOM 653 C C . GLY A 1 84 ? 17.099 -12.557 -0.918 1.00 95.62 84 GLY A C 1
ATOM 654 O O . GLY A 1 84 ? 17.416 -12.383 0.257 1.00 95.62 84 GLY A O 1
ATOM 655 N N . GLU A 1 85 ? 17.348 -11.657 -1.867 1.00 96.62 85 GLU A N 1
ATOM 656 C CA . GLU A 1 85 ? 18.057 -10.393 -1.638 1.00 96.62 85 GLU A CA 1
ATOM 657 C C . GLU A 1 85 ? 17.106 -9.315 -1.111 1.00 96.62 85 GLU A C 1
ATOM 659 O O . GLU A 1 85 ? 15.986 -9.187 -1.599 1.00 96.62 85 GLU A O 1
ATOM 664 N N . VAL A 1 86 ? 17.519 -8.551 -0.098 1.00 96.81 86 VAL A N 1
ATOM 665 C CA . VAL A 1 86 ? 16.701 -7.471 0.475 1.00 96.81 86 VAL A CA 1
ATOM 666 C C . VAL A 1 86 ? 16.723 -6.262 -0.458 1.00 96.81 86 VAL A C 1
ATOM 668 O O . VAL A 1 86 ? 17.772 -5.670 -0.676 1.00 96.81 86 VAL A O 1
ATOM 671 N N . MET A 1 87 ? 15.551 -5.882 -0.970 1.00 96.62 87 MET A N 1
ATOM 672 C CA . MET A 1 87 ? 15.398 -4.734 -1.873 1.00 96.62 87 MET A CA 1
ATOM 673 C C . MET A 1 87 ? 14.843 -3.508 -1.157 1.00 96.62 87 MET A C 1
ATOM 675 O O . MET A 1 87 ? 15.235 -2.389 -1.471 1.00 96.62 87 MET A O 1
ATOM 679 N N . GLN A 1 88 ? 13.928 -3.727 -0.209 1.00 97.38 88 GLN A N 1
ATOM 680 C CA . GLN A 1 88 ? 13.293 -2.691 0.603 1.00 97.38 88 GLN A CA 1
ATOM 681 C C . GLN A 1 88 ? 13.305 -3.135 2.063 1.00 97.38 88 GLN A C 1
ATOM 683 O O . GLN A 1 88 ? 12.987 -4.294 2.340 1.00 97.38 88 GLN A O 1
ATOM 688 N N . ASP A 1 89 ? 13.648 -2.228 2.976 1.00 96.62 89 ASP A N 1
ATOM 689 C CA . ASP A 1 89 ? 13.735 -2.515 4.408 1.00 96.62 89 ASP A CA 1
ATOM 690 C C . ASP A 1 89 ? 13.613 -1.223 5.223 1.00 96.62 89 ASP A C 1
ATOM 692 O O . ASP A 1 89 ? 14.541 -0.415 5.236 1.00 96.62 89 ASP A O 1
ATOM 696 N N . GLN A 1 90 ? 12.452 -0.970 5.831 1.00 95.94 90 GLN A N 1
ATOM 697 C CA . GLN A 1 90 ? 12.201 0.310 6.504 1.00 95.94 90 GLN A CA 1
ATOM 698 C C . GLN A 1 90 ? 11.095 0.222 7.559 1.00 95.94 90 GLN A C 1
ATOM 700 O O . GLN A 1 90 ? 10.174 -0.596 7.453 1.00 95.94 90 GLN A O 1
ATOM 705 N N . SER A 1 91 ? 11.172 1.112 8.549 1.00 95.62 91 SER A N 1
ATOM 706 C CA . SER A 1 91 ? 10.130 1.299 9.555 1.00 95.62 91 SER A CA 1
ATOM 707 C C . SER A 1 91 ? 8.981 2.151 9.010 1.00 95.62 91 SER A C 1
ATOM 709 O O . SER A 1 91 ? 9.186 3.087 8.238 1.00 95.62 91 SER A O 1
ATOM 711 N N . THR A 1 92 ? 7.752 1.872 9.441 1.00 95.00 92 THR A N 1
ATOM 712 C CA . THR A 1 92 ? 6.594 2.747 9.191 1.00 95.00 92 THR A CA 1
ATOM 713 C C . THR A 1 92 ? 6.661 4.055 9.969 1.00 95.00 92 THR A C 1
ATOM 715 O O . THR A 1 92 ? 5.968 5.001 9.612 1.00 95.00 92 THR A O 1
ATOM 718 N N . ASN A 1 93 ? 7.514 4.147 10.991 1.00 95.19 93 ASN A N 1
ATOM 719 C CA . ASN A 1 93 ? 7.778 5.407 11.685 1.00 95.19 93 ASN A CA 1
ATOM 720 C C . ASN A 1 93 ? 8.478 6.444 10.782 1.00 95.19 93 ASN A C 1
ATOM 722 O O . ASN A 1 93 ? 8.442 7.634 11.067 1.00 95.19 93 ASN A O 1
ATOM 726 N N . ASP A 1 94 ? 9.076 6.001 9.671 1.00 95.12 94 ASP A N 1
ATOM 727 C CA . ASP A 1 94 ? 9.734 6.869 8.690 1.00 95.12 94 ASP A CA 1
ATOM 728 C C . ASP A 1 94 ? 8.766 7.374 7.598 1.00 95.12 94 ASP A C 1
ATOM 730 O O . ASP A 1 94 ? 9.192 7.948 6.591 1.00 95.12 94 ASP A O 1
ATOM 734 N N . MET A 1 95 ? 7.460 7.115 7.733 1.00 95.81 95 MET A N 1
ATOM 735 C CA . MET A 1 95 ? 6.459 7.601 6.785 1.00 95.81 95 MET A CA 1
ATOM 736 C C . MET A 1 95 ? 6.357 9.130 6.843 1.00 95.81 95 MET A C 1
ATOM 738 O O . MET A 1 95 ? 6.188 9.711 7.908 1.00 95.81 95 MET A O 1
ATOM 742 N N . ILE A 1 96 ? 6.394 9.780 5.674 1.00 96.38 96 ILE A N 1
ATOM 743 C CA . ILE A 1 96 ? 6.256 11.245 5.556 1.00 96.38 96 ILE A CA 1
ATOM 744 C C . ILE A 1 96 ? 4.885 11.713 6.066 1.00 96.38 96 ILE A C 1
ATOM 746 O O . ILE A 1 96 ? 4.789 12.727 6.750 1.00 96.38 96 ILE A O 1
ATOM 750 N N . PHE A 1 97 ? 3.837 10.959 5.731 1.00 96.81 97 PHE A N 1
ATOM 751 C CA . PHE A 1 97 ? 2.476 11.150 6.222 1.00 96.81 97 PHE A CA 1
ATOM 752 C C . PHE A 1 97 ? 2.053 9.866 6.910 1.00 96.81 97 PHE A C 1
ATOM 754 O O . PHE A 1 97 ? 2.182 8.795 6.313 1.00 96.81 97 PHE A O 1
ATOM 761 N N . ASP A 1 98 ? 1.554 9.951 8.139 1.00 96.06 98 ASP A N 1
ATOM 762 C CA . ASP A 1 98 ? 1.108 8.755 8.845 1.00 96.06 98 ASP A CA 1
ATOM 763 C C . ASP A 1 98 ? -0.177 8.175 8.231 1.00 96.06 98 ASP A C 1
ATOM 765 O O . ASP A 1 98 ? -0.843 8.772 7.378 1.00 96.06 98 ASP A O 1
ATOM 769 N N . VAL A 1 99 ? -0.542 6.963 8.652 1.00 96.75 99 VAL A N 1
ATOM 770 C CA . VAL A 1 99 ? -1.705 6.278 8.075 1.00 96.75 99 VAL A CA 1
ATOM 771 C C . VAL A 1 99 ? -3.009 7.047 8.313 1.00 96.75 99 VAL A C 1
ATOM 773 O O . VAL A 1 99 ? -3.872 7.072 7.433 1.00 96.75 99 VAL A O 1
ATOM 776 N N . ALA A 1 100 ? -3.159 7.676 9.480 1.00 97.31 100 ALA A N 1
ATOM 777 C CA . ALA A 1 100 ? -4.355 8.439 9.817 1.00 97.31 100 ALA A CA 1
ATOM 778 C C . ALA A 1 100 ? -4.531 9.632 8.863 1.00 97.31 100 ALA A C 1
ATOM 780 O O . ALA A 1 100 ? -5.628 9.877 8.357 1.00 97.31 100 ALA A O 1
ATOM 781 N N . GLU A 1 101 ? -3.436 10.332 8.566 1.00 98.12 101 GLU A N 1
ATOM 782 C CA . GLU A 1 101 ? -3.387 11.444 7.626 1.00 98.12 101 GLU A CA 1
ATOM 783 C C . GLU A 1 101 ? -3.727 11.005 6.201 1.00 98.12 101 GLU A C 1
ATOM 785 O O . GLU A 1 101 ? -4.573 11.632 5.559 1.00 98.12 101 GLU A O 1
ATOM 790 N N . ILE A 1 102 ? -3.155 9.892 5.731 1.00 98.31 102 ILE A N 1
ATOM 791 C CA . ILE A 1 102 ? -3.449 9.342 4.399 1.00 98.31 102 ILE A CA 1
ATOM 792 C C . ILE A 1 102 ? -4.940 8.996 4.275 1.00 98.31 102 ILE A C 1
ATOM 794 O O . ILE A 1 102 ? -5.588 9.404 3.312 1.00 98.31 102 ILE A O 1
ATOM 798 N N . ILE A 1 103 ? -5.517 8.288 5.252 1.00 98.31 103 ILE A N 1
ATOM 799 C CA . ILE A 1 103 ? -6.938 7.899 5.234 1.00 98.31 103 ILE A CA 1
ATOM 800 C C . ILE A 1 103 ? -7.848 9.135 5.245 1.00 98.31 103 ILE A C 1
ATOM 802 O O . ILE A 1 103 ? -8.785 9.224 4.442 1.00 98.31 103 ILE A O 1
ATOM 806 N N . ALA A 1 104 ? -7.572 10.105 6.121 1.00 98.44 104 ALA A N 1
ATOM 807 C CA . ALA A 1 104 ? -8.339 11.343 6.189 1.00 98.44 104 ALA A CA 1
ATOM 808 C C . ALA A 1 104 ? -8.261 12.119 4.866 1.00 98.44 104 ALA A C 1
ATOM 810 O O . ALA A 1 104 ? -9.296 12.544 4.342 1.00 98.44 104 ALA A O 1
ATOM 811 N N . HIS A 1 105 ? -7.067 12.221 4.274 1.00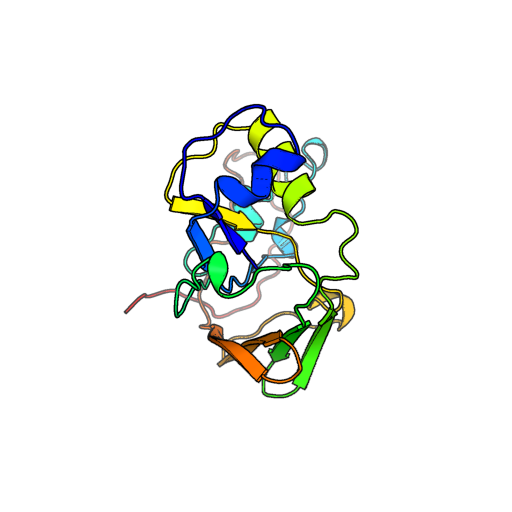 98.38 105 HIS A N 1
ATOM 812 C CA . HIS A 1 105 ? -6.862 12.844 2.971 1.00 98.38 105 HIS A CA 1
ATOM 813 C C . HIS A 1 105 ? -7.657 12.137 1.865 1.00 98.38 105 HIS A C 1
ATOM 815 O O . HIS A 1 105 ? -8.433 12.786 1.159 1.00 98.38 105 HIS A O 1
ATOM 821 N N . CYS A 1 106 ? -7.554 10.808 1.755 1.00 98.38 106 CYS A N 1
ATOM 822 C CA . CYS A 1 106 ? -8.328 10.027 0.789 1.00 98.38 106 CYS A CA 1
ATOM 823 C C . CYS A 1 106 ? -9.837 10.270 0.939 1.00 98.38 106 CYS A C 1
ATOM 825 O O . CYS A 1 106 ? -10.537 10.415 -0.063 1.00 98.38 106 CYS A O 1
ATOM 827 N N . SER A 1 107 ? -10.334 10.403 2.173 1.00 98.50 107 SER A N 1
ATOM 828 C CA . SER A 1 107 ? -11.750 10.680 2.440 1.00 98.50 107 SER A CA 1
ATOM 829 C C . SER A 1 107 ? -12.218 12.076 2.001 1.00 98.50 107 SER A C 1
ATOM 831 O O . SER A 1 107 ? -13.419 12.313 1.849 1.00 98.50 107 SER A O 1
ATOM 833 N N . ASN A 1 108 ? -11.308 13.032 1.804 1.00 98.12 108 ASN A N 1
ATOM 834 C CA . ASN A 1 108 ? -11.660 14.335 1.241 1.00 98.12 108 ASN A CA 1
ATOM 835 C C . ASN A 1 108 ? -11.908 14.227 -0.268 1.00 98.12 108 ASN A C 1
ATOM 837 O O . ASN A 1 108 ? -12.882 14.796 -0.780 1.00 98.12 108 ASN A O 1
ATOM 841 N N . VAL A 1 109 ? -11.092 13.419 -0.948 1.00 97.88 109 VAL A N 1
ATOM 842 C CA . VAL A 1 109 ? -11.168 13.168 -2.393 1.00 97.88 109 VAL A CA 1
ATOM 843 C C . VAL A 1 109 ? -12.359 12.270 -2.738 1.00 97.88 109 VAL A C 1
ATOM 845 O O . VAL A 1 109 ? -13.210 12.652 -3.543 1.00 97.88 109 VAL A O 1
ATOM 848 N N . ALA A 1 110 ? -12.476 11.114 -2.084 1.00 97.69 110 ALA A N 1
ATOM 849 C CA . ALA A 1 110 ? -13.484 10.096 -2.367 1.00 97.69 110 ALA A CA 1
ATOM 850 C C . ALA A 1 110 ? -14.272 9.701 -1.111 1.00 97.69 110 ALA A C 1
ATOM 852 O O . ALA A 1 110 ? -13.848 9.918 0.020 1.00 97.69 110 ALA A O 1
ATOM 853 N N . THR A 1 111 ? -15.452 9.113 -1.308 1.00 98.56 111 THR A N 1
ATOM 854 C CA . THR A 1 111 ? -16.137 8.416 -0.211 1.00 98.56 111 THR A CA 1
ATOM 855 C C . THR A 1 111 ? -15.475 7.058 -0.043 1.00 98.56 111 THR A C 1
ATOM 857 O O . THR A 1 111 ? -15.493 6.281 -0.991 1.00 98.56 111 THR A O 1
ATOM 860 N N . LEU A 1 112 ? -14.942 6.775 1.143 1.00 98.69 112 LEU A N 1
ATOM 861 C CA . LEU A 1 112 ? -14.416 5.457 1.486 1.00 98.69 112 LEU A CA 1
ATOM 862 C C . LEU A 1 112 ? -15.571 4.548 1.910 1.00 98.69 112 LEU A C 1
ATOM 864 O O . LEU A 1 112 ? -16.448 4.973 2.672 1.00 98.69 112 LEU A O 1
ATOM 868 N N . LEU A 1 113 ? -15.581 3.315 1.424 1.00 98.75 113 LEU A N 1
ATOM 869 C CA . LEU A 1 113 ? -16.587 2.293 1.688 1.00 98.75 113 LEU A CA 1
ATOM 870 C C . LEU A 1 113 ? -15.968 1.090 2.417 1.00 98.75 113 LEU A C 1
ATOM 872 O O . LEU A 1 113 ? -14.770 0.837 2.293 1.00 98.75 113 LEU A O 1
ATOM 876 N N . PRO A 1 114 ? -16.766 0.326 3.188 1.00 98.62 114 PRO A N 1
ATOM 877 C CA . PRO A 1 114 ? -16.301 -0.936 3.749 1.00 98.62 114 PRO A CA 1
ATOM 878 C C . PRO A 1 114 ? -15.759 -1.865 2.654 1.00 98.62 114 PRO A C 1
ATOM 880 O O . PRO A 1 114 ? -16.444 -2.118 1.665 1.00 98.62 114 PRO A O 1
ATOM 883 N N . GLY A 1 115 ? -14.544 -2.376 2.847 1.00 97.62 115 GLY A N 1
ATOM 884 C CA . GLY A 1 115 ? -13.817 -3.195 1.876 1.00 97.62 115 GLY A CA 1
ATOM 885 C C . GLY A 1 115 ? -12.777 -2.433 1.049 1.00 97.62 115 GLY A C 1
ATOM 886 O O . GLY A 1 115 ? -11.910 -3.079 0.462 1.00 97.62 115 GLY A O 1
ATOM 887 N N . ASP A 1 116 ? -12.801 -1.096 1.042 1.00 98.44 116 ASP A N 1
ATOM 888 C CA . ASP A 1 116 ? -11.790 -0.306 0.335 1.00 98.44 116 ASP A CA 1
ATOM 889 C C . ASP A 1 116 ? -10.394 -0.513 0.939 1.00 98.44 116 ASP A C 1
ATOM 891 O O . ASP A 1 116 ? -10.224 -0.625 2.159 1.00 98.44 116 ASP A O 1
ATOM 895 N N . LEU A 1 117 ? -9.380 -0.516 0.069 1.00 98.25 117 LEU A N 1
ATOM 896 C CA . LEU A 1 117 ? -7.971 -0.586 0.443 1.00 98.25 117 LEU A CA 1
ATOM 897 C C . LEU A 1 117 ? -7.312 0.778 0.255 1.00 98.25 117 LEU A C 1
ATOM 899 O O . LEU A 1 117 ? -7.209 1.280 -0.863 1.00 98.25 117 LEU A O 1
ATOM 903 N N . VAL A 1 118 ? -6.800 1.348 1.342 1.00 98.25 118 VAL A N 1
ATOM 904 C CA . VAL A 1 118 ? -5.962 2.550 1.296 1.00 98.25 118 VAL A CA 1
ATOM 905 C C . VAL A 1 118 ? -4.500 2.119 1.358 1.00 98.25 118 VAL A C 1
ATOM 907 O O . VAL A 1 118 ? -3.998 1.720 2.411 1.00 98.25 118 VAL A O 1
ATOM 910 N N . LEU A 1 119 ? -3.827 2.165 0.207 1.00 97.38 119 LEU A N 1
ATOM 911 C CA . LEU A 1 119 ? -2.400 1.873 0.065 1.00 97.38 119 LEU A CA 1
ATOM 912 C C . LEU A 1 119 ? -1.569 3.011 0.659 1.00 97.38 119 LEU A C 1
ATOM 914 O O . LEU A 1 119 ? -1.672 4.154 0.227 1.00 97.38 119 LEU A O 1
ATOM 918 N N . THR A 1 120 ? -0.704 2.693 1.617 1.00 96.19 120 THR A N 1
ATOM 919 C CA . THR A 1 120 ? 0.003 3.703 2.422 1.00 96.19 120 THR A CA 1
ATOM 920 C C . THR A 1 120 ? 1.402 4.040 1.895 1.00 96.19 120 THR A C 1
ATOM 922 O O . THR A 1 120 ? 2.234 4.569 2.626 1.00 96.19 120 THR A O 1
ATOM 925 N N . GLY A 1 121 ? 1.689 3.684 0.642 1.00 93.75 121 GLY A N 1
ATOM 926 C CA . GLY A 1 121 ? 3.006 3.836 0.027 1.00 93.75 121 GLY A CA 1
ATOM 927 C C . GLY A 1 121 ? 3.944 2.641 0.228 1.00 93.75 121 GLY A C 1
ATOM 928 O O . GLY A 1 121 ? 3.574 1.586 0.760 1.00 93.75 121 GLY A O 1
ATOM 929 N N . SER A 1 122 ? 5.175 2.813 -0.259 1.00 95.06 122 SER A N 1
ATOM 930 C CA . SER A 1 122 ? 6.242 1.811 -0.238 1.00 95.06 122 SER A CA 1
ATOM 931 C C . SER A 1 122 ? 7.545 2.414 0.294 1.00 95.06 122 SER A C 1
ATOM 933 O O . SER A 1 122 ? 7.839 3.555 -0.072 1.00 95.06 122 SER A O 1
ATOM 935 N N . PRO A 1 123 ? 8.362 1.655 1.046 1.00 95.06 123 PRO A N 1
ATOM 936 C CA . PRO A 1 123 ? 9.709 2.078 1.428 1.00 95.06 123 PRO A CA 1
ATOM 937 C C . PRO A 1 123 ? 10.614 2.442 0.241 1.00 95.06 123 PRO A C 1
ATOM 939 O O . PRO A 1 123 ? 10.323 2.104 -0.914 1.00 95.06 123 PRO A O 1
ATOM 942 N N . ALA A 1 124 ? 11.766 3.052 0.524 1.00 95.19 124 ALA A N 1
ATOM 943 C CA . ALA A 1 124 ? 12.832 3.195 -0.468 1.00 95.19 124 ALA A CA 1
ATOM 944 C C . ALA A 1 124 ? 13.314 1.821 -0.990 1.00 95.19 124 ALA A C 1
ATOM 946 O O . ALA A 1 124 ? 13.090 0.790 -0.357 1.00 95.19 124 ALA A O 1
ATOM 947 N N . GLY A 1 125 ? 13.967 1.806 -2.159 1.00 94.44 125 GLY A N 1
ATOM 948 C CA . GLY A 1 125 ? 14.531 0.575 -2.737 1.00 94.44 125 GLY A CA 1
ATOM 949 C C . GLY A 1 125 ? 13.647 -0.135 -3.771 1.00 94.44 125 GLY A C 1
ATOM 950 O O . GLY A 1 125 ? 13.705 -1.352 -3.936 1.00 94.44 125 GLY A O 1
ATOM 951 N N . ASN A 1 126 ? 12.814 0.612 -4.500 1.00 94.00 126 ASN A N 1
ATOM 952 C CA . ASN A 1 126 ? 12.142 0.056 -5.676 1.00 94.00 126 ASN A CA 1
ATOM 953 C C . ASN A 1 126 ? 13.159 -0.309 -6.783 1.00 94.00 126 ASN A C 1
ATOM 955 O O . ASN A 1 126 ? 14.304 0.135 -6.764 1.00 94.00 126 ASN A O 1
ATOM 959 N N . GLY A 1 127 ? 12.727 -1.075 -7.788 1.00 91.00 127 GLY A N 1
ATOM 960 C CA . GLY A 1 127 ? 13.619 -1.587 -8.835 1.00 91.00 127 GLY A CA 1
ATOM 961 C C . GLY A 1 127 ? 14.464 -0.538 -9.577 1.00 91.00 127 GLY A C 1
ATOM 962 O O . GLY A 1 127 ? 15.591 -0.839 -9.959 1.00 91.00 127 GLY A O 1
ATOM 963 N N . LEU A 1 128 ? 13.985 0.704 -9.740 1.00 91.56 128 LEU A N 1
ATOM 964 C CA . LEU A 1 128 ? 14.777 1.762 -10.386 1.00 91.56 128 LEU A CA 1
ATOM 965 C C . LEU A 1 128 ? 15.981 2.182 -9.537 1.00 91.56 128 LEU A C 1
ATOM 967 O O . LEU A 1 128 ? 17.048 2.418 -10.093 1.00 91.56 128 LEU A O 1
ATOM 971 N N . ALA A 1 129 ? 15.835 2.211 -8.208 1.00 93.25 129 ALA A N 1
ATOM 972 C CA . ALA A 1 129 ? 16.936 2.516 -7.290 1.00 93.25 129 ALA A CA 1
ATOM 973 C C . ALA A 1 129 ? 18.064 1.472 -7.363 1.00 93.25 129 ALA A C 1
ATOM 975 O O . ALA A 1 129 ? 19.216 1.785 -7.086 1.00 93.25 129 ALA A O 1
ATOM 976 N N . HIS A 1 130 ? 17.730 0.250 -7.785 1.00 92.62 130 HIS A N 1
ATOM 977 C CA . HIS A 1 130 ? 18.663 -0.863 -7.967 1.00 92.62 130 HIS A CA 1
ATOM 978 C C . HIS A 1 130 ? 19.047 -1.100 -9.438 1.00 92.62 130 HIS A C 1
ATOM 980 O O . HIS A 1 130 ? 19.694 -2.096 -9.753 1.00 92.62 130 HIS A O 1
ATOM 986 N N . GLY A 1 131 ? 18.608 -0.242 -10.370 1.00 92.88 131 GLY A N 1
ATOM 987 C CA . GLY A 1 131 ? 18.865 -0.409 -11.807 1.00 92.88 131 GLY A CA 1
ATOM 988 C C . GLY A 1 131 ? 18.282 -1.697 -12.411 1.00 92.88 131 GLY A C 1
ATOM 989 O O . GLY A 1 131 ? 18.766 -2.183 -13.434 1.00 92.88 131 GLY A O 1
ATOM 990 N N . ARG A 1 132 ? 17.255 -2.284 -11.782 1.00 89.94 132 ARG A N 1
ATOM 991 C CA . ARG A 1 132 ? 16.735 -3.616 -12.113 1.00 89.94 132 ARG A CA 1
ATOM 992 C C . ARG A 1 132 ? 15.215 -3.673 -12.004 1.00 89.94 132 ARG A C 1
ATOM 994 O O . ARG A 1 132 ? 14.639 -3.508 -10.934 1.00 89.94 132 ARG A O 1
ATOM 1001 N N . LEU A 1 133 ? 14.561 -4.032 -13.104 1.00 92.06 133 LEU A N 1
ATOM 1002 C CA . LEU A 1 133 ? 13.131 -4.348 -13.123 1.00 92.06 133 LEU A CA 1
ATOM 1003 C C . LEU A 1 133 ? 12.879 -5.850 -12.939 1.00 92.06 133 LEU A C 1
ATOM 1005 O O . LEU A 1 133 ? 13.791 -6.670 -13.074 1.00 92.06 133 LEU A O 1
ATOM 1009 N N . LEU A 1 134 ? 11.635 -6.198 -12.605 1.00 90.81 134 LEU A N 1
ATOM 1010 C CA . LEU A 1 134 ? 11.206 -7.585 -12.443 1.00 90.81 134 LEU A CA 1
ATOM 1011 C C . LEU A 1 134 ? 11.328 -8.359 -13.758 1.00 90.81 134 LEU A C 1
ATOM 1013 O O . LEU A 1 134 ? 11.052 -7.835 -14.838 1.00 90.81 134 LEU A O 1
ATOM 1017 N N . ARG A 1 135 ? 11.717 -9.627 -13.650 1.00 88.12 135 ARG A N 1
ATOM 1018 C CA . ARG A 1 135 ? 11.840 -10.568 -14.767 1.00 88.12 135 ARG A CA 1
ATOM 1019 C C . ARG A 1 135 ? 10.954 -11.792 -14.538 1.00 88.12 135 ARG A C 1
ATOM 1021 O O . ARG A 1 135 ? 10.660 -12.125 -13.388 1.00 88.12 135 ARG A O 1
ATOM 1028 N N . PRO A 1 136 ? 10.543 -12.497 -15.607 1.00 85.69 136 PRO A N 1
ATOM 1029 C CA . PRO A 1 136 ? 9.868 -13.781 -15.465 1.00 85.69 136 PRO A CA 1
ATOM 1030 C C . PRO A 1 136 ? 10.662 -14.735 -14.566 1.00 85.69 136 PRO A C 1
ATOM 1032 O O . PRO A 1 136 ? 11.871 -14.883 -14.732 1.00 85.69 136 PRO A O 1
ATOM 1035 N N . GLY A 1 137 ? 9.977 -15.379 -13.620 1.00 85.88 137 GLY A N 1
ATOM 1036 C CA . GLY A 1 137 ? 10.594 -16.304 -12.666 1.00 85.88 137 GLY A CA 1
ATOM 1037 C C . GLY A 1 137 ? 11.102 -15.649 -11.381 1.00 85.88 137 GLY A C 1
ATOM 1038 O O . GLY A 1 137 ? 11.353 -16.372 -10.417 1.00 85.88 137 GLY A O 1
ATOM 1039 N N . ASP A 1 138 ? 11.180 -14.314 -11.323 1.00 92.38 138 ASP A N 1
ATOM 1040 C CA . ASP A 1 138 ? 11.492 -13.609 -10.081 1.00 92.38 138 ASP A CA 1
ATOM 1041 C C . ASP A 1 138 ? 10.467 -13.934 -8.991 1.00 92.38 138 ASP A C 1
ATOM 1043 O O . ASP A 1 138 ? 9.263 -14.055 -9.235 1.00 92.38 138 ASP A O 1
ATOM 1047 N N . ARG A 1 139 ? 10.945 -14.037 -7.755 1.00 92.25 139 ARG A N 1
ATOM 1048 C CA . ARG A 1 139 ? 10.116 -14.247 -6.574 1.00 92.25 139 ARG A CA 1
ATOM 1049 C C . ARG A 1 139 ? 10.277 -13.081 -5.620 1.00 92.25 139 ARG A C 1
ATOM 1051 O O . ARG A 1 139 ? 11.394 -12.775 -5.211 1.00 92.25 139 ARG A O 1
ATOM 1058 N N . MET A 1 140 ? 9.156 -12.490 -5.228 1.00 92.94 140 MET A N 1
ATOM 1059 C CA . MET A 1 140 ? 9.110 -11.465 -4.197 1.00 92.94 140 MET A CA 1
ATOM 1060 C C . MET A 1 140 ? 8.509 -12.029 -2.916 1.00 92.94 140 MET A C 1
ATOM 1062 O O . MET A 1 140 ? 7.417 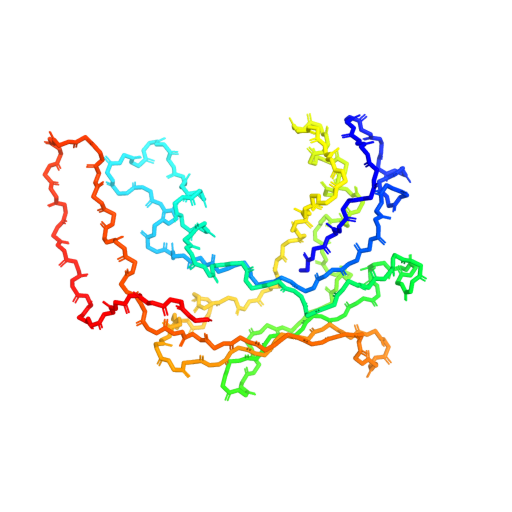-12.601 -2.928 1.00 92.94 140 MET A O 1
ATOM 1066 N N . ASP A 1 141 ? 9.200 -11.820 -1.805 1.00 93.94 141 ASP A N 1
ATOM 1067 C CA . ASP A 1 141 ? 8.733 -12.162 -0.469 1.00 93.94 141 ASP A CA 1
ATOM 1068 C C . ASP A 1 141 ? 8.625 -10.864 0.347 1.00 93.94 141 ASP A C 1
ATOM 1070 O O . ASP A 1 141 ? 9.636 -10.255 0.695 1.00 93.94 141 ASP A O 1
ATOM 1074 N N . ALA A 1 142 ? 7.399 -10.429 0.631 1.00 93.81 142 ALA A N 1
ATOM 1075 C CA . ALA A 1 142 ? 7.104 -9.245 1.429 1.00 93.81 142 ALA A CA 1
ATOM 1076 C C . ALA A 1 142 ? 6.701 -9.658 2.847 1.00 93.81 142 ALA A C 1
ATOM 1078 O O . ALA A 1 142 ? 5.909 -10.580 3.036 1.00 93.81 142 ALA A O 1
ATOM 1079 N N . THR A 1 143 ? 7.236 -8.980 3.855 1.00 93.69 143 THR A N 1
ATOM 1080 C CA . THR A 1 143 ? 6.964 -9.266 5.267 1.00 93.69 143 THR A CA 1
ATOM 1081 C C . THR A 1 143 ? 6.709 -7.968 6.012 1.00 93.69 143 THR A C 1
ATOM 1083 O O . THR A 1 143 ? 7.357 -6.958 5.744 1.00 93.69 143 THR A O 1
ATOM 1086 N N . ILE A 1 144 ? 5.775 -8.011 6.961 1.00 93.38 144 ILE A N 1
ATOM 1087 C CA . ILE A 1 144 ? 5.595 -6.956 7.955 1.00 93.38 144 ILE A CA 1
ATOM 1088 C C . ILE A 1 144 ? 5.811 -7.570 9.332 1.00 93.38 144 ILE A C 1
ATOM 1090 O O . ILE A 1 144 ? 5.199 -8.588 9.677 1.00 93.38 144 ILE A O 1
ATOM 1094 N N . THR A 1 145 ? 6.695 -6.964 10.116 1.00 91.25 145 THR A N 1
ATOM 1095 C CA . THR A 1 145 ? 7.019 -7.402 11.476 1.00 91.25 145 THR A CA 1
ATOM 1096 C C . THR A 1 145 ? 6.726 -6.302 12.490 1.00 91.25 145 THR A C 1
ATOM 1098 O O . THR A 1 145 ? 6.719 -5.124 12.148 1.00 91.25 145 THR A O 1
ATOM 1101 N N . ARG A 1 146 ? 6.483 -6.701 13.737 1.00 84.88 146 ARG A N 1
ATOM 1102 C CA . ARG A 1 146 ? 6.334 -5.821 14.897 1.00 84.88 146 ARG A CA 1
ATOM 1103 C C . ARG A 1 146 ? 7.168 -6.386 16.034 1.00 84.88 146 ARG A C 1
ATOM 1105 O O . ARG A 1 146 ? 7.060 -7.581 16.316 1.00 84.88 146 ARG A O 1
ATOM 1112 N N . ALA A 1 147 ? 8.021 -5.577 16.662 1.00 76.44 147 ALA A N 1
ATOM 1113 C CA . ALA A 1 147 ? 8.942 -6.030 17.715 1.00 76.44 147 ALA A CA 1
ATOM 1114 C C . ALA A 1 147 ? 9.688 -7.344 17.360 1.00 76.44 147 ALA A C 1
ATOM 1116 O O . ALA A 1 147 ? 9.781 -8.268 18.170 1.00 76.44 147 ALA A O 1
ATOM 1117 N N . ARG A 1 148 ? 10.178 -7.455 16.112 1.00 63.88 148 ARG A N 1
ATOM 1118 C CA . ARG A 1 148 ? 10.854 -8.644 15.536 1.00 63.88 148 ARG A CA 1
ATOM 1119 C C . ARG A 1 148 ? 10.001 -9.915 15.419 1.00 63.88 148 ARG A C 1
ATOM 1121 O O . ARG A 1 148 ? 10.512 -10.959 15.016 1.00 63.88 148 ARG A O 1
ATOM 1128 N N . ARG A 1 149 ? 8.703 -9.856 15.721 1.00 71.69 149 ARG A N 1
ATOM 1129 C CA . ARG A 1 149 ? 7.748 -10.928 15.421 1.00 71.69 149 ARG A CA 1
ATOM 1130 C C . ARG A 1 149 ? 7.104 -10.652 14.076 1.00 71.69 149 ARG A C 1
ATOM 1132 O O . ARG A 1 149 ? 6.630 -9.548 13.823 1.00 71.69 149 ARG A O 1
ATOM 1139 N N . THR A 1 150 ? 7.087 -11.659 13.208 1.00 68.50 150 THR A N 1
ATOM 1140 C CA . THR A 1 150 ? 6.348 -11.547 11.949 1.00 68.50 150 THR A CA 1
ATOM 1141 C C . THR A 1 150 ? 4.876 -11.381 12.274 1.00 68.50 150 THR A C 1
ATOM 1143 O O . THR A 1 150 ? 4.295 -12.251 12.919 1.00 68.50 150 THR A O 1
ATOM 1146 N N . VAL A 1 151 ? 4.300 -10.258 11.844 1.00 71.75 151 VAL A N 1
ATOM 1147 C CA . VAL A 1 151 ? 2.854 -10.065 11.879 1.00 71.75 151 VAL A CA 1
ATOM 1148 C C . VAL A 1 151 ? 2.307 -10.950 10.768 1.00 71.75 151 VAL A C 1
ATOM 1150 O O . VAL A 1 151 ? 1.658 -11.940 11.074 1.00 71.75 151 VAL A O 1
ATOM 1153 N N . HIS A 1 152 ? 2.717 -10.716 9.511 1.00 72.69 152 HIS A N 1
ATOM 1154 C CA . HIS A 1 152 ? 2.417 -11.596 8.369 1.00 72.69 152 HIS A CA 1
ATOM 1155 C C . HIS A 1 152 ? 3.478 -11.524 7.264 1.00 72.69 152 HIS A C 1
ATOM 1157 O O . HIS A 1 152 ? 4.329 -10.633 7.244 1.00 72.69 152 HIS A O 1
ATOM 1163 N N . SER A 1 153 ? 3.388 -12.452 6.307 1.00 67.00 153 SER A N 1
ATOM 1164 C CA . SER A 1 153 ? 4.175 -12.434 5.071 1.00 67.00 153 SER A CA 1
ATOM 1165 C C . SER A 1 153 ? 3.319 -12.794 3.855 1.00 67.00 153 SER A C 1
ATOM 1167 O O . SER A 1 153 ? 2.404 -13.613 3.951 1.00 67.00 153 SER A O 1
ATOM 1169 N N . VAL A 1 154 ? 3.632 -12.186 2.713 1.00 72.62 154 VAL A N 1
ATOM 1170 C CA . VAL A 1 154 ? 3.102 -12.515 1.386 1.00 72.62 154 VAL A CA 1
ATOM 1171 C C . VAL A 1 154 ? 4.256 -12.952 0.517 1.00 72.62 154 VAL A C 1
ATOM 1173 O O . VAL A 1 154 ? 5.292 -12.292 0.452 1.00 72.62 154 VAL A O 1
ATOM 1176 N N . ARG A 1 155 ? 4.048 -14.037 -0.218 1.00 71.06 155 ARG A N 1
ATOM 1177 C CA . ARG A 1 155 ? 4.957 -14.454 -1.277 1.00 71.06 155 ARG A CA 1
ATOM 1178 C C . ARG A 1 155 ? 4.233 -14.338 -2.603 1.00 71.06 155 ARG A C 1
ATOM 1180 O O . ARG A 1 155 ? 3.124 -14.842 -2.747 1.00 71.06 155 ARG A O 1
ATOM 1187 N N . SER A 1 156 ? 4.871 -13.695 -3.565 1.00 69.19 156 SER A N 1
ATOM 1188 C CA . SER A 1 156 ? 4.385 -13.594 -4.936 1.00 69.19 156 SER A CA 1
ATOM 1189 C C . SER A 1 156 ? 5.493 -14.014 -5.892 1.00 69.19 156 SER A C 1
ATOM 1191 O O . SER A 1 156 ? 6.684 -13.878 -5.603 1.00 69.19 156 SER A O 1
ATOM 1193 N N . ARG A 1 157 ? 5.107 -14.586 -7.027 1.00 62.91 157 ARG A N 1
ATOM 1194 C CA . ARG A 1 157 ? 6.031 -14.943 -8.100 1.00 62.91 157 ARG A CA 1
ATOM 1195 C C . ARG A 1 157 ? 5.655 -14.122 -9.320 1.00 62.91 157 ARG A C 1
ATOM 1197 O O . ARG A 1 157 ? 4.490 -14.107 -9.702 1.00 62.91 157 ARG A O 1
ATOM 1204 N N . THR A 1 158 ? 6.641 -13.481 -9.929 1.00 58.91 158 THR A N 1
ATOM 1205 C CA . THR A 1 158 ? 6.484 -12.827 -11.221 1.00 58.91 158 THR A CA 1
ATOM 1206 C C . THR A 1 158 ? 6.319 -13.907 -12.278 1.00 58.91 158 THR A C 1
ATOM 1208 O O . THR A 1 158 ? 7.249 -14.664 -12.581 1.00 58.91 158 THR A O 1
ATOM 1211 N N . VAL A 1 159 ? 5.120 -13.987 -12.838 1.00 50.62 159 VAL A N 1
ATOM 1212 C CA . VAL A 1 159 ? 4.831 -14.833 -13.991 1.00 50.62 159 VAL A CA 1
ATOM 1213 C C . VAL A 1 159 ? 5.030 -13.978 -15.241 1.00 50.62 159 VAL A C 1
ATOM 1215 O O . VAL A 1 159 ? 4.632 -12.817 -15.291 1.00 50.62 159 VAL A O 1
ATOM 1218 N N . GLY A 1 160 ? 5.757 -14.507 -16.223 1.00 47.22 160 GLY A N 1
ATOM 1219 C CA . GLY A 1 160 ? 6.077 -13.769 -17.440 1.00 47.22 160 GLY A CA 1
ATOM 1220 C C . GLY A 1 160 ? 4.871 -13.670 -18.364 1.00 47.22 160 GLY A C 1
ATOM 1221 O O . GLY A 1 160 ? 4.616 -14.590 -19.137 1.00 47.22 160 GLY A O 1
ATOM 1222 N N . GLU A 1 161 ? 4.151 -12.551 -18.331 1.00 42.22 161 GLU A N 1
ATOM 1223 C CA . GLU A 1 161 ? 2.935 -12.387 -19.122 1.00 42.22 161 GLU A CA 1
ATOM 1224 C C . GLU A 1 161 ? 2.939 -11.114 -19.987 1.00 42.22 161 GLU A C 1
ATOM 1226 O O . GLU A 1 161 ? 3.445 -10.074 -19.570 1.00 42.22 161 GLU A O 1
ATOM 1231 N N . ARG A 1 162 ? 2.476 -11.200 -21.261 1.00 42.50 162 ARG A N 1
ATOM 1232 C CA . ARG A 1 162 ? 2.452 -10.048 -22.200 1.00 42.50 162 ARG A CA 1
ATOM 1233 C C . ARG A 1 162 ? 1.359 -9.168 -21.673 1.00 42.50 162 ARG A C 1
ATOM 1235 O O . ARG A 1 162 ? 0.184 -9.408 -21.933 1.00 42.50 162 ARG A O 1
ATOM 1242 N N . LEU A 1 163 ? 1.774 -8.140 -20.968 1.00 46.94 163 LEU A N 1
ATOM 1243 C CA . LEU A 1 163 ? 0.991 -6.937 -20.873 1.00 46.94 163 LEU A CA 1
ATOM 1244 C C . LEU A 1 163 ? 0.823 -6.436 -22.303 1.00 46.94 163 LEU A C 1
ATOM 1246 O O . LEU A 1 163 ? 1.785 -6.426 -23.080 1.00 46.94 163 LEU A O 1
ATOM 1250 N N . MET A 1 164 ? -0.420 -6.147 -22.693 1.00 40.50 164 MET A N 1
ATOM 1251 C CA . MET A 1 164 ? -0.662 -5.520 -23.983 1.00 40.50 164 MET A CA 1
ATOM 1252 C C . MET A 1 164 ? 0.259 -4.307 -24.070 1.00 40.50 164 MET A C 1
ATOM 1254 O O . MET A 1 164 ? 0.237 -3.444 -23.195 1.00 40.50 164 MET A O 1
ATOM 1258 N N . THR A 1 165 ? 1.097 -4.263 -25.105 1.00 51.09 165 THR A N 1
ATOM 1259 C CA . THR A 1 165 ? 1.806 -3.038 -25.463 1.00 51.09 165 THR A CA 1
ATOM 1260 C C . THR A 1 165 ? 0.757 -1.947 -25.556 1.00 51.09 165 THR A C 1
ATOM 1262 O O . THR A 1 165 ? -0.198 -2.110 -26.323 1.00 51.09 165 THR A O 1
ATOM 1265 N N . TYR A 1 166 ? 0.914 -0.894 -24.752 1.00 50.22 166 TYR A N 1
ATOM 1266 C CA . TYR A 1 166 ? 0.058 0.280 -24.801 1.00 50.22 166 TYR A CA 1
ATOM 1267 C C . TYR A 1 166 ? -0.084 0.705 -26.265 1.00 50.22 166 TYR A C 1
ATOM 1269 O O . TYR A 1 166 ? 0.892 1.073 -26.919 1.00 50.22 166 TYR A O 1
ATOM 1277 N N . ARG A 1 167 ? -1.294 0.554 -26.805 1.00 54.94 167 ARG A N 1
ATOM 1278 C CA . ARG A 1 167 ? -1.666 1.087 -28.109 1.00 54.94 167 ARG A CA 1
ATOM 1279 C C . ARG A 1 167 ? -2.455 2.353 -27.814 1.00 54.94 167 ARG A C 1
ATOM 1281 O O . ARG A 1 167 ? -3.523 2.225 -27.213 1.00 54.94 167 ARG A O 1
ATOM 1288 N N . PRO A 1 168 ? -1.954 3.542 -28.185 1.00 54.44 168 PRO A N 1
ATOM 1289 C CA . PRO A 1 168 ? -2.697 4.766 -27.949 1.00 54.44 168 PRO A CA 1
ATOM 1290 C C . PRO A 1 168 ? -4.079 4.641 -28.614 1.00 54.44 168 PRO A C 1
ATOM 1292 O O . PRO A 1 168 ? -4.160 4.211 -29.769 1.00 54.44 168 PRO A O 1
ATOM 1295 N N . PRO A 1 169 ? -5.170 4.970 -27.899 1.00 52.06 169 PRO A N 1
ATOM 1296 C CA . PRO A 1 169 ? -6.531 4.847 -28.424 1.00 52.06 169 PRO A CA 1
ATOM 1297 C C . PRO A 1 169 ? -6.796 5.820 -29.582 1.00 52.06 169 PRO A C 1
ATOM 1299 O O . PRO A 1 169 ? -7.715 5.615 -30.372 1.00 52.06 169 PRO A O 1
ATOM 1302 N N . TYR A 1 170 ? -5.962 6.852 -29.716 1.00 58.16 170 TYR A N 1
ATOM 1303 C CA . TYR A 1 170 ? -6.014 7.827 -30.794 1.00 58.16 170 TYR A CA 1
ATOM 1304 C C . TYR A 1 170 ? -5.062 7.399 -31.918 1.00 58.16 170 TYR A C 1
ATOM 1306 O O . TYR A 1 170 ? -3.863 7.684 -31.899 1.00 58.16 170 TYR A O 1
ATOM 1314 N N . GLY A 1 171 ? -5.591 6.665 -32.899 1.00 46.41 171 GLY A N 1
ATOM 1315 C CA . GLY A 1 171 ? -4.857 6.303 -34.111 1.00 46.41 171 GLY A CA 1
ATOM 1316 C C . GLY A 1 171 ? -4.519 7.550 -34.929 1.00 46.41 171 GLY A C 1
ATOM 1317 O O . GLY A 1 171 ? -5.354 8.025 -35.689 1.00 46.41 171 GLY A O 1
ATOM 1318 N N . GLY A 1 172 ? -3.314 8.100 -34.769 1.00 46.50 172 GLY A N 1
ATOM 1319 C CA . GLY A 1 172 ? -2.893 9.268 -35.553 1.00 46.50 172 GLY A CA 1
ATOM 1320 C C . GLY A 1 172 ? -1.538 9.876 -35.197 1.00 46.50 172 GLY A C 1
ATOM 1321 O O . GLY A 1 172 ? -0.899 10.467 -36.063 1.00 46.50 172 GLY A O 1
ATOM 1322 N N . LEU A 1 173 ? -1.039 9.695 -33.975 1.00 46.44 173 LEU A N 1
ATOM 1323 C CA . LEU A 1 173 ? 0.310 10.137 -33.618 1.00 46.44 173 LEU A CA 1
ATOM 1324 C C . LEU A 1 173 ? 1.290 8.998 -33.902 1.00 46.44 173 LEU A C 1
ATOM 1326 O O . LEU A 1 173 ? 1.152 7.899 -33.366 1.00 46.44 173 LEU A O 1
ATOM 1330 N N . ARG A 1 174 ? 2.226 9.243 -34.829 1.00 38.44 174 ARG A N 1
ATOM 1331 C CA . ARG A 1 174 ? 3.247 8.282 -35.270 1.00 38.44 174 ARG A CA 1
ATOM 1332 C C . ARG A 1 174 ? 3.839 7.565 -34.059 1.00 38.44 174 ARG A C 1
ATOM 1334 O O . ARG A 1 174 ? 4.391 8.203 -33.170 1.00 38.44 174 ARG A O 1
ATOM 1341 N N . ALA A 1 175 ? 3.708 6.241 -34.052 1.00 40.09 175 ALA A N 1
ATOM 1342 C CA . ALA A 1 175 ? 4.279 5.387 -33.029 1.00 40.09 175 ALA A CA 1
ATOM 1343 C C . ALA A 1 175 ? 5.773 5.696 -32.872 1.00 40.09 175 ALA A C 1
ATOM 1345 O O . ALA A 1 175 ? 6.540 5.549 -33.826 1.00 40.09 175 ALA A O 1
ATOM 1346 N N . ALA A 1 176 ? 6.182 6.096 -31.668 1.00 41.00 176 ALA A N 1
ATOM 1347 C CA . ALA A 1 176 ? 7.564 5.917 -31.262 1.00 41.00 176 ALA A CA 1
ATOM 1348 C C . ALA A 1 176 ? 7.883 4.417 -31.371 1.00 41.00 176 ALA A C 1
ATOM 1350 O O . ALA A 1 176 ? 7.078 3.558 -30.997 1.00 41.00 176 ALA A O 1
ATOM 1351 N N . THR A 1 177 ? 9.021 4.123 -31.984 1.00 31.50 177 THR A N 1
ATOM 1352 C CA . THR A 1 177 ? 9.517 2.797 -32.355 1.00 31.50 177 THR A CA 1
ATOM 1353 C C . THR A 1 177 ? 9.343 1.787 -31.211 1.00 31.50 177 THR A C 1
ATOM 1355 O O . THR A 1 177 ? 9.654 2.113 -30.064 1.00 31.50 177 THR A O 1
ATOM 1358 N N . PRO A 1 178 ? 8.871 0.555 -31.472 1.00 34.69 178 PRO A N 1
ATOM 1359 C CA . PRO A 1 178 ? 8.684 -0.425 -30.414 1.00 34.69 178 PRO A CA 1
ATOM 1360 C C . PRO A 1 178 ? 10.042 -0.844 -29.843 1.00 34.69 178 PRO A C 1
ATOM 1362 O O . PRO A 1 178 ? 10.865 -1.423 -30.549 1.00 34.69 178 PRO A O 1
ATOM 1365 N 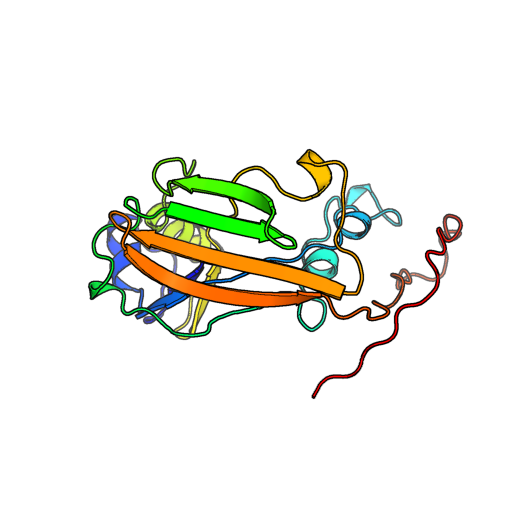N . VAL A 1 179 ? 10.256 -0.624 -28.544 1.00 35.00 179 VAL A N 1
ATOM 1366 C CA . VAL A 1 179 ? 11.264 -1.381 -27.793 1.00 35.00 179 VAL A CA 1
ATOM 1367 C C . VAL A 1 179 ? 10.668 -2.766 -27.559 1.00 35.00 179 VAL A C 1
ATOM 1369 O O . VAL A 1 179 ? 9.913 -3.005 -26.618 1.00 35.00 179 VAL A O 1
ATOM 1372 N N . THR A 1 180 ? 10.926 -3.684 -28.485 1.00 32.97 180 THR A N 1
ATOM 1373 C CA . THR A 1 180 ? 10.532 -5.082 -28.332 1.00 32.97 180 THR A CA 1
ATOM 1374 C C . THR A 1 180 ? 11.427 -5.749 -27.294 1.00 32.97 180 THR A C 1
ATOM 1376 O O . THR A 1 180 ? 12.558 -6.115 -27.603 1.00 32.97 180 THR A O 1
ATOM 1379 N N . SER A 1 181 ? 10.905 -5.987 -26.093 1.00 32.06 181 SER A N 1
ATOM 1380 C CA . SER A 1 181 ? 11.380 -7.098 -25.264 1.00 32.06 181 SER A CA 1
ATOM 1381 C C . SER A 1 181 ? 10.552 -8.339 -25.626 1.00 32.06 181 SER A C 1
ATOM 1383 O O . SER A 1 181 ? 9.329 -8.336 -25.449 1.00 32.06 181 SER A O 1
ATOM 1385 N N . PRO A 1 182 ? 11.153 -9.392 -26.205 1.00 30.52 182 PRO A N 1
ATOM 1386 C CA . PRO A 1 182 ? 10.413 -10.560 -26.659 1.00 30.52 182 PRO A CA 1
ATOM 1387 C C . PRO A 1 182 ? 9.959 -11.421 -25.469 1.00 30.52 182 PRO A C 1
ATOM 1389 O O . PRO A 1 182 ? 10.754 -11.728 -24.589 1.00 30.52 182 PRO A O 1
ATOM 1392 N N . GLY A 1 183 ? 8.700 -11.888 -25.479 1.00 29.89 183 GLY A N 1
ATOM 1393 C CA . GLY A 1 183 ? 8.409 -13.226 -24.928 1.00 29.89 183 GLY A CA 1
ATOM 1394 C C . GLY A 1 183 ? 7.234 -13.435 -23.970 1.00 29.89 183 GLY A C 1
ATOM 1395 O O . GLY A 1 183 ? 6.951 -14.573 -23.634 1.00 29.89 183 GLY A O 1
ATOM 1396 N N . CYS A 1 184 ? 6.488 -12.428 -23.553 1.00 28.67 184 CYS A N 1
ATOM 1397 C CA . CYS A 1 184 ? 5.531 -12.618 -22.451 1.00 28.67 184 CYS A CA 1
ATOM 1398 C C . CYS A 1 184 ? 4.113 -13.010 -22.988 1.00 28.67 184 CYS A C 1
ATOM 1400 O O . CYS A 1 184 ? 3.805 -12.594 -24.089 1.00 28.67 184 CYS A O 1
ATOM 1402 N N . ARG A 1 185 ? 3.239 -13.830 -22.359 1.00 31.59 185 ARG A N 1
ATOM 1403 C CA . ARG A 1 185 ? 1.761 -13.999 -22.652 1.00 31.59 185 ARG A CA 1
ATOM 1404 C C . ARG A 1 185 ? 1.037 -14.582 -21.410 1.00 31.59 185 ARG A C 1
ATOM 1406 O O . ARG A 1 185 ? 1.603 -15.488 -20.822 1.00 31.59 185 ARG A O 1
ATOM 1413 N N . TYR A 1 186 ? -0.162 -14.073 -21.043 1.00 38.47 186 TYR A N 1
ATOM 1414 C CA . TYR A 1 186 ? -0.884 -14.332 -19.764 1.00 38.47 186 TYR A CA 1
ATOM 1415 C C . TYR A 1 186 ? -1.888 -15.501 -19.763 1.00 38.47 186 TYR A C 1
ATOM 1417 O O . TYR A 1 186 ? -2.664 -15.602 -20.715 1.00 38.47 186 TYR A O 1
ATOM 1425 N N . ARG A 1 187 ? -1.975 -16.296 -18.678 1.00 28.19 187 ARG A N 1
ATOM 1426 C CA . ARG A 1 187 ? -3.156 -17.101 -18.274 1.00 28.19 187 ARG A CA 1
ATOM 1427 C C . ARG A 1 187 ? -3.207 -17.345 -16.751 1.00 28.19 187 ARG A C 1
ATOM 1429 O O . ARG A 1 187 ? -2.311 -17.967 -16.193 1.00 28.19 187 ARG A O 1
ATOM 1436 N N . ALA A 1 188 ? -4.340 -16.998 -16.130 1.00 29.05 188 ALA A N 1
ATOM 1437 C CA . ALA A 1 188 ? -4.653 -17.293 -14.727 1.00 29.05 188 ALA A CA 1
ATOM 1438 C C . ALA A 1 188 ? -5.055 -18.764 -14.527 1.00 29.05 188 ALA A C 1
ATOM 1440 O O . ALA A 1 188 ? -5.804 -19.322 -15.337 1.00 29.05 188 ALA A O 1
ATOM 1441 N N . ARG A 1 189 ? -4.605 -19.352 -13.418 1.00 32.91 189 ARG A N 1
ATOM 1442 C CA . ARG A 1 189 ? -5.263 -20.467 -12.731 1.00 32.91 189 ARG A CA 1
ATOM 1443 C C . ARG A 1 189 ? -5.467 -20.077 -11.279 1.00 32.91 189 ARG A C 1
ATOM 1445 O O . ARG A 1 189 ? -4.555 -19.406 -10.748 1.00 32.91 189 ARG A O 1
#

Secondary structure (DSSP, 8-state):
-EEEE-S-BSS--GGGGGGGEEEEEEE-----GGGSB-SS-GGG-B-HHHHH-STT-S-EEEEEEEGGG-S-TTS-EEEEEETTEEEEEEEGGG-SS-HHHHHHHHHHHS-B-TT-EEE----S--TTTTT----TT-EEEEEEEETTEEEEEEEEE-----PPP---SSTTS----------------

InterPro domains:
  IPR011234 Fumarylacetoacetase-like, C-terminal [PF01557] (1-146)
  IPR036663 Fumarylacetoacetase-like, C-terminal domain superfamily [G3DSA:3.90.850.10] (1-161)
  IPR036663 Fumarylacetoacetase-like, C-terminal domain superfamily [SSF56529] (1-154)

Foldseek 3Di:
DWFFFAAKFALDDLVCQLVRTQADKDWAQAFPPVQQADPQCNVVGGDSPLGGPDPPSIDIDPDGGGSVVCVDQQQKWKWKDKVNHTQFTDTQVPQPAHPSRQRSVVNHVDTDHGGDIRDRDGGPRDQVVVVHDDDAQIKMKMFMDGPNHTPDIDIDGDHFADDDDDDPPDPDPPDDDDPDPDDHHDDDD